Protein AF-A0A9D6DN42-F1 (afdb_monomer_lite)

Secondary structure (DSSP, 8-state):
-HHHHHHHHGGGSS----EEEEEEE-SSTTEEEEEEE-TTT--EEEEEEETT-SPTTSSSPPBP-HHHHHHHHHHHHHHHHHHHHHH-HHHHHHHH-TT--HHHHHHHHTTSS---HHHHHHHHHHHHHHHHHTTT--HHHHHHHHHS-BGGGTTB-HHHHS-TT--TTSHHHHHHHHHHHHHHSS---

pLDDT: mean 80.77, std 12.94, range [32.78, 95.94]

Sequence (189 aa):
MLKLLELLEECSRGSHDLSRLLEIHCLAPGVSTVARWCERCGSAVVDVDYDGRTNPGQVMKMRSSEFLKRAIAAIHRQLLGELLTTLRADRANRLFGKGYGEAKLILAAQGGAPISEALAAKVRFLATVVRHLEGGYDNEGVNAWFERPRVQLGGRSPVQVLTESWDPAGKDAQSVLELARSLSSSPAT

Structure (mmCIF, N/CA/C/O backbone):
data_AF-A0A9D6DN42-F1
#
_entry.id   AF-A0A9D6DN42-F1
#
loop_
_atom_site.group_PDB
_atom_site.id
_atom_site.type_symbol
_atom_site.label_atom_id
_atom_site.label_alt_id
_atom_site.label_comp_id
_atom_site.label_asym_id
_atom_site.label_entity_id
_atom_site.label_seq_id
_atom_site.pdbx_PDB_ins_code
_atom_site.Cartn_x
_atom_site.Cartn_y
_atom_site.Cartn_z
_atom_site.occupancy
_atom_site.B_iso_or_equiv
_atom_site.auth_seq_id
_atom_site.auth_comp_id
_atom_site.auth_asym_id
_atom_site.auth_atom_id
_atom_site.pdbx_PDB_model_num
ATOM 1 N N . MET A 1 1 ? -7.397 0.006 -9.660 1.00 58.62 1 MET A N 1
ATOM 2 C CA . MET A 1 1 ? -6.140 0.698 -9.299 1.00 58.62 1 MET A CA 1
ATOM 3 C C . MET A 1 1 ? -5.139 -0.215 -8.587 1.00 58.62 1 MET A C 1
ATOM 5 O O . MET A 1 1 ? -4.031 -0.346 -9.081 1.00 58.62 1 MET A O 1
ATOM 9 N N . LEU A 1 2 ? -5.503 -0.922 -7.508 1.00 67.25 2 LEU A N 1
ATOM 10 C CA . LEU A 1 2 ? -4.548 -1.811 -6.818 1.00 67.25 2 LEU A CA 1
ATOM 11 C C . LEU A 1 2 ? -4.011 -2.987 -7.650 1.00 67.25 2 LEU A C 1
ATOM 13 O O . LEU A 1 2 ? -2.815 -3.236 -7.618 1.00 67.25 2 LEU A O 1
ATOM 17 N N . LYS A 1 3 ? -4.844 -3.625 -8.482 1.00 64.94 3 LYS A N 1
ATOM 18 C CA . LYS A 1 3 ? -4.379 -4.669 -9.416 1.00 64.94 3 LYS A CA 1
ATOM 19 C C . LYS A 1 3 ? -3.326 -4.155 -10.412 1.00 64.94 3 LYS A C 1
ATOM 21 O O . LYS A 1 3 ? -2.441 -4.894 -10.814 1.00 64.94 3 LYS A O 1
ATOM 26 N N . LEU A 1 4 ? -3.414 -2.877 -10.796 1.00 60.28 4 LEU A N 1
ATOM 27 C CA . LEU A 1 4 ? -2.418 -2.230 -11.653 1.00 60.28 4 LEU A CA 1
ATOM 28 C C . LEU A 1 4 ? -1.109 -1.996 -10.882 1.00 60.28 4 LEU A C 1
ATOM 30 O O . LEU A 1 4 ? -0.044 -2.223 -11.431 1.00 60.28 4 LEU A O 1
ATOM 34 N N . LEU A 1 5 ? -1.180 -1.603 -9.609 1.00 65.12 5 LEU A N 1
ATOM 35 C CA . LEU A 1 5 ? -0.010 -1.457 -8.735 1.00 65.12 5 LEU A CA 1
ATOM 36 C C . LEU A 1 5 ? 0.725 -2.773 -8.481 1.00 65.12 5 LEU A C 1
ATOM 38 O O . LEU A 1 5 ? 1.941 -2.801 -8.601 1.00 65.12 5 LEU A O 1
ATOM 42 N N . GLU A 1 6 ? 0.003 -3.852 -8.174 1.00 66.50 6 GLU A N 1
ATOM 43 C CA . GLU A 1 6 ? 0.593 -5.185 -7.977 1.00 66.50 6 GLU A CA 1
ATOM 44 C C . GLU A 1 6 ? 1.353 -5.638 -9.230 1.00 66.50 6 GLU A C 1
ATOM 46 O O . GLU A 1 6 ? 2.535 -5.975 -9.149 1.00 66.50 6 GLU A O 1
ATOM 51 N N . LEU A 1 7 ? 0.716 -5.517 -10.404 1.00 61.41 7 LEU A N 1
ATOM 52 C CA . LEU A 1 7 ? 1.353 -5.792 -11.694 1.00 61.41 7 LEU A CA 1
ATOM 53 C C . LEU A 1 7 ? 2.599 -4.928 -11.916 1.00 61.41 7 LEU A C 1
ATOM 55 O O . LEU A 1 7 ? 3.591 -5.423 -12.434 1.00 61.41 7 LEU A O 1
ATOM 59 N N . LEU A 1 8 ? 2.578 -3.659 -11.503 1.00 62.38 8 LEU A N 1
ATOM 60 C CA . LEU A 1 8 ? 3.701 -2.729 -11.638 1.00 62.38 8 LEU A CA 1
ATOM 61 C C . LEU A 1 8 ? 4.801 -2.897 -10.564 1.00 62.38 8 LEU A C 1
ATOM 63 O O . LEU A 1 8 ? 5.902 -2.384 -10.756 1.00 62.38 8 LEU A O 1
ATOM 67 N N . GLU A 1 9 ? 4.566 -3.613 -9.460 1.00 62.25 9 GLU A N 1
ATOM 68 C CA . GLU A 1 9 ? 5.538 -3.805 -8.366 1.00 62.25 9 GLU A CA 1
ATOM 69 C C . GLU A 1 9 ? 6.322 -5.112 -8.438 1.00 62.25 9 GLU A C 1
ATOM 71 O O . GLU A 1 9 ? 7.523 -5.111 -8.151 1.00 62.25 9 GLU A O 1
ATOM 76 N N . GLU A 1 10 ? 5.703 -6.210 -8.882 1.00 58.44 10 GLU A N 1
ATOM 77 C CA . GLU A 1 10 ? 6.404 -7.461 -9.251 1.00 58.44 10 GLU A CA 1
ATOM 78 C C . GLU A 1 10 ? 7.559 -7.187 -10.233 1.00 58.44 10 GLU A C 1
ATOM 80 O O . GLU A 1 10 ? 8.621 -7.815 -10.248 1.00 58.44 10 GLU A O 1
ATOM 85 N N . CYS A 1 11 ? 7.353 -6.136 -11.006 1.00 54.88 11 CYS A N 1
ATOM 86 C CA . CYS A 1 11 ? 8.224 -5.526 -11.979 1.00 54.88 11 CYS A CA 1
ATOM 87 C C . CYS A 1 11 ? 9.510 -4.882 -11.405 1.00 54.88 11 CYS A C 1
ATOM 89 O O . CYS A 1 11 ? 10.478 -4.687 -12.134 1.00 54.88 11 CYS A O 1
ATOM 91 N N . SER A 1 12 ? 9.583 -4.599 -10.103 1.00 52.91 12 SER A N 1
ATOM 92 C CA . SER A 1 12 ? 10.765 -3.993 -9.458 1.00 52.91 12 SER A CA 1
ATOM 93 C C . SER A 1 12 ? 11.802 -5.008 -8.950 1.00 52.91 12 SER A C 1
ATOM 95 O O . SER A 1 12 ? 12.932 -4.628 -8.645 1.00 52.91 12 SER A O 1
ATOM 97 N N . ARG A 1 13 ? 11.442 -6.300 -8.868 1.00 54.97 13 ARG A N 1
ATOM 98 C CA . ARG A 1 13 ? 12.235 -7.350 -8.192 1.00 54.97 13 ARG A CA 1
ATOM 99 C C . ARG A 1 13 ? 13.195 -8.138 -9.099 1.00 54.97 13 ARG A C 1
ATOM 101 O O . ARG A 1 13 ? 13.899 -9.012 -8.609 1.00 54.97 13 ARG A O 1
ATOM 108 N N . GLY A 1 14 ? 13.269 -7.815 -10.392 1.00 52.03 14 GLY A N 1
ATOM 109 C CA . GLY A 1 14 ? 14.410 -8.183 -11.246 1.00 52.03 14 GLY A CA 1
ATOM 110 C C . GLY A 1 14 ? 14.519 -9.638 -11.733 1.00 52.03 14 GLY A C 1
ATOM 111 O O . GLY A 1 14 ? 15.612 -10.053 -12.105 1.00 52.03 14 GLY A O 1
ATOM 112 N N . SER A 1 15 ? 13.439 -10.421 -11.773 1.00 55.12 15 SER A N 1
ATOM 113 C CA . SER A 1 15 ? 13.418 -11.701 -12.508 1.00 55.12 15 SER A CA 1
ATOM 114 C C . SER A 1 15 ? 12.122 -11.837 -13.285 1.00 55.12 15 SER A C 1
ATOM 116 O O . SER A 1 15 ? 11.080 -12.148 -12.713 1.00 55.12 15 SER A O 1
ATOM 118 N N . HIS A 1 16 ? 12.190 -11.571 -14.588 1.00 66.50 16 HIS A N 1
ATOM 119 C CA . HIS A 1 16 ? 11.059 -11.696 -15.502 1.00 66.50 16 HIS A CA 1
ATOM 120 C C . HIS A 1 16 ? 11.460 -12.509 -16.719 1.00 66.50 16 HIS A C 1
ATOM 122 O O . HIS A 1 16 ? 12.609 -12.443 -17.153 1.00 66.50 16 HIS A O 1
ATOM 128 N N . ASP A 1 17 ? 10.477 -13.181 -17.311 1.00 68.88 17 ASP A N 1
ATOM 129 C CA . ASP A 1 17 ? 10.573 -13.580 -18.709 1.00 68.88 17 ASP A CA 1
ATOM 130 C C . ASP A 1 17 ? 10.666 -12.319 -19.570 1.00 68.88 17 ASP A C 1
ATOM 132 O O . ASP A 1 17 ? 9.854 -11.393 -19.450 1.00 68.88 17 ASP A O 1
ATOM 136 N N . LEU A 1 18 ? 11.704 -12.264 -20.402 1.00 75.44 18 LEU A N 1
ATOM 137 C CA . LEU A 1 18 ? 11.971 -11.135 -21.281 1.00 75.44 18 LEU A CA 1
ATOM 138 C C . LEU A 1 18 ? 11.742 -11.543 -22.729 1.00 75.44 18 LEU A C 1
ATOM 140 O O . LEU A 1 18 ? 12.361 -12.484 -23.229 1.00 75.44 18 LEU A O 1
ATOM 144 N N . SER A 1 19 ? 10.928 -10.760 -23.422 1.00 82.38 19 SER A N 1
ATOM 145 C CA . SER A 1 19 ? 10.751 -10.864 -24.861 1.00 82.38 19 SER A CA 1
ATOM 146 C C . SER A 1 19 ? 11.983 -10.282 -25.555 1.00 82.38 19 SER A C 1
ATOM 148 O O . SER A 1 19 ? 12.418 -9.160 -25.267 1.00 82.38 19 SER A O 1
ATOM 150 N N . ARG A 1 20 ? 12.581 -11.050 -26.470 1.00 83.56 20 ARG A N 1
ATOM 151 C CA . ARG A 1 20 ? 13.675 -10.570 -27.323 1.00 83.56 20 ARG A CA 1
ATOM 152 C C . ARG A 1 20 ? 13.103 -9.591 -28.346 1.00 83.56 20 ARG A C 1
ATOM 154 O O . ARG A 1 20 ? 12.205 -9.954 -29.095 1.00 83.56 20 ARG A O 1
ATOM 161 N N . LEU A 1 21 ? 13.633 -8.370 -28.379 1.00 82.94 21 LEU A N 1
ATOM 162 C CA . LEU A 1 21 ? 13.210 -7.341 -29.336 1.00 82.94 21 LEU A CA 1
ATOM 163 C C . LEU A 1 21 ? 14.124 -7.260 -30.543 1.00 82.94 21 LEU A C 1
ATOM 165 O O . LEU A 1 21 ? 13.664 -7.071 -31.663 1.00 82.94 21 LEU A O 1
ATOM 169 N N . LEU A 1 22 ? 15.426 -7.359 -30.292 1.00 84.12 22 LEU A N 1
ATOM 170 C CA . LEU A 1 22 ? 16.445 -7.197 -31.309 1.00 84.12 22 LEU A CA 1
ATOM 171 C C . LEU A 1 22 ? 17.645 -8.061 -30.958 1.00 84.12 22 LEU A C 1
ATOM 173 O O . LEU A 1 22 ? 18.038 -8.146 -29.794 1.00 84.12 22 LEU A O 1
ATOM 177 N N . GLU A 1 23 ? 18.237 -8.657 -31.981 1.00 87.69 23 GLU A N 1
ATOM 178 C CA . GLU A 1 23 ? 19.502 -9.366 -31.902 1.00 87.69 23 GLU A CA 1
ATOM 179 C C . GLU A 1 23 ? 20.390 -8.903 -33.050 1.00 87.69 23 GLU A C 1
ATOM 181 O O . GLU A 1 23 ? 19.976 -8.896 -34.208 1.00 87.69 23 GLU A O 1
ATOM 186 N N . ILE A 1 24 ? 21.602 -8.476 -32.709 1.00 84.62 24 ILE A N 1
ATOM 187 C CA . ILE A 1 24 ? 22.617 -8.057 -33.668 1.00 84.62 24 ILE A CA 1
ATOM 188 C C . ILE A 1 24 ? 23.816 -8.972 -33.474 1.00 84.62 24 ILE A C 1
ATOM 190 O O . ILE A 1 24 ? 24.456 -8.940 -32.424 1.00 84.62 24 ILE A O 1
ATOM 194 N N . HIS A 1 25 ? 24.127 -9.781 -34.483 1.00 84.00 25 HIS A N 1
ATOM 195 C CA . HIS A 1 25 ? 25.316 -10.624 -34.460 1.00 84.00 25 HIS A CA 1
ATOM 196 C C . HIS A 1 25 ? 26.573 -9.769 -34.618 1.00 84.00 25 HIS A C 1
ATOM 198 O O . HIS A 1 25 ? 26.671 -8.927 -35.514 1.00 84.00 25 HIS A O 1
ATOM 204 N N . CYS A 1 26 ? 27.532 -9.981 -33.724 1.00 76.81 26 CYS A N 1
ATOM 205 C CA . CYS A 1 26 ? 28.835 -9.345 -33.787 1.00 76.81 26 CYS A CA 1
ATOM 206 C C . CYS A 1 26 ? 29.734 -10.086 -34.792 1.00 76.81 26 CYS A C 1
ATOM 208 O O . CYS A 1 26 ? 29.448 -11.204 -35.211 1.00 76.81 26 CYS A O 1
ATOM 210 N N . LEU A 1 27 ? 30.871 -9.481 -35.145 1.00 75.62 27 LEU A N 1
ATOM 211 C CA . LEU A 1 27 ? 31.870 -10.098 -36.033 1.00 75.62 27 LEU A CA 1
ATOM 212 C C . LEU A 1 27 ? 32.509 -11.371 -35.440 1.00 75.62 27 LEU A C 1
ATOM 214 O O . LEU A 1 27 ? 33.112 -12.153 -36.171 1.00 75.62 27 LEU A O 1
ATOM 218 N N . ALA A 1 28 ? 32.394 -11.575 -34.124 1.00 78.69 28 ALA A N 1
ATOM 219 C CA . ALA A 1 28 ? 32.856 -12.778 -33.446 1.00 78.69 28 ALA A CA 1
ATOM 220 C C . ALA A 1 28 ? 31.779 -13.882 -33.509 1.00 78.69 28 ALA A C 1
ATOM 222 O O . ALA A 1 28 ? 30.632 -13.619 -33.134 1.00 78.69 28 ALA A O 1
ATOM 223 N N . PRO A 1 29 ? 32.127 -15.115 -33.932 1.00 78.88 29 PRO A N 1
ATOM 224 C CA . PRO A 1 29 ? 31.193 -16.236 -33.948 1.00 78.88 29 PRO A CA 1
ATOM 225 C C . PRO A 1 29 ? 30.569 -16.474 -32.573 1.00 78.88 29 PRO A C 1
ATOM 227 O O . PRO A 1 29 ? 31.274 -16.487 -31.565 1.00 78.88 29 PRO A O 1
ATOM 230 N N . GLY A 1 30 ? 29.250 -16.659 -32.548 1.00 79.81 30 GLY A N 1
ATOM 231 C CA . GLY A 1 30 ? 28.508 -16.970 -31.326 1.00 79.81 30 GLY A CA 1
ATOM 232 C C . GLY A 1 30 ? 28.261 -15.792 -30.384 1.00 79.81 30 GLY A C 1
ATOM 233 O O . GLY A 1 30 ? 27.695 -15.985 -29.313 1.00 79.81 30 GLY A O 1
ATOM 234 N N . VAL A 1 31 ? 28.650 -14.570 -30.765 1.00 81.81 31 VAL A N 1
ATOM 235 C CA . VAL A 1 31 ? 28.442 -13.364 -29.952 1.00 81.81 31 VAL A CA 1
ATOM 236 C C . VAL A 1 31 ? 27.361 -12.491 -30.577 1.00 81.81 31 VAL A C 1
ATOM 238 O O . VAL A 1 31 ? 27.475 -12.087 -31.737 1.00 81.81 31 VAL A O 1
ATOM 241 N N . SER A 1 32 ? 26.329 -12.145 -29.812 1.00 83.31 32 SER A N 1
ATOM 242 C CA . SER A 1 32 ? 25.304 -11.195 -30.245 1.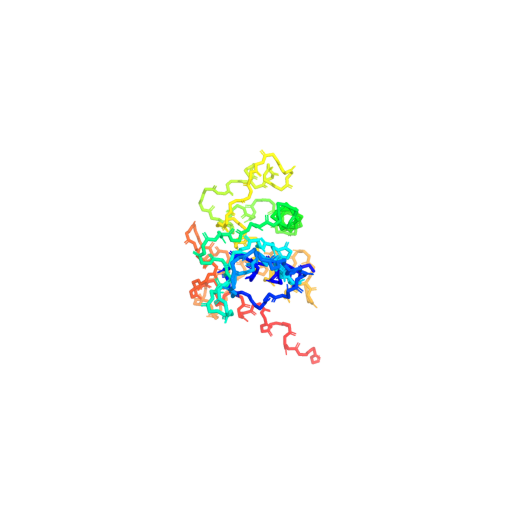00 83.31 32 SER A CA 1
ATOM 243 C C . SER A 1 32 ? 25.022 -10.133 -29.188 1.00 83.31 32 SER A C 1
ATOM 245 O O . SER A 1 32 ? 25.115 -10.367 -27.989 1.00 83.31 32 SER A O 1
ATOM 247 N N . THR A 1 33 ? 24.700 -8.919 -29.628 1.00 83.75 33 THR A N 1
ATOM 248 C CA . THR A 1 33 ? 24.097 -7.901 -28.763 1.00 83.75 33 THR A CA 1
ATOM 249 C C . THR A 1 33 ? 22.590 -8.078 -28.827 1.00 83.75 33 THR A C 1
ATOM 251 O O . THR A 1 33 ? 22.000 -7.999 -29.905 1.00 83.75 33 THR A O 1
ATOM 254 N N . VAL A 1 34 ? 21.962 -8.308 -27.678 1.00 83.38 34 VAL A N 1
ATOM 255 C CA . VAL A 1 34 ? 20.538 -8.621 -27.582 1.00 83.38 34 VAL A CA 1
ATOM 256 C C . VAL A 1 34 ? 19.834 -7.566 -26.742 1.00 83.38 34 VAL A C 1
ATOM 258 O O . VAL A 1 34 ? 20.150 -7.371 -25.567 1.00 83.38 34 VAL A O 1
ATOM 261 N N . ALA A 1 35 ? 18.837 -6.911 -27.334 1.00 80.50 35 ALA A N 1
ATOM 262 C CA . ALA A 1 35 ? 17.891 -6.080 -26.604 1.00 80.50 35 ALA A CA 1
ATOM 263 C C . ALA A 1 35 ? 16.683 -6.928 -26.199 1.00 80.50 35 ALA A C 1
ATOM 265 O O . ALA A 1 35 ? 16.036 -7.561 -27.039 1.00 80.50 35 ALA A O 1
ATOM 266 N N . ARG A 1 36 ? 16.365 -6.935 -24.906 1.00 82.56 36 ARG A N 1
ATOM 267 C CA . ARG A 1 36 ? 15.214 -7.649 -24.350 1.00 82.56 36 ARG A CA 1
ATOM 268 C C . ARG A 1 36 ? 14.352 -6.695 -23.534 1.00 82.56 36 ARG A C 1
ATOM 270 O O . ARG A 1 36 ? 14.874 -5.805 -22.861 1.00 82.56 36 ARG A O 1
ATOM 277 N N . TRP A 1 37 ? 13.042 -6.888 -23.593 1.00 79.69 37 TRP A N 1
ATOM 278 C CA . TRP A 1 37 ? 12.042 -6.085 -22.898 1.00 79.69 37 TRP A CA 1
ATOM 279 C C . TRP A 1 37 ? 11.119 -6.994 -22.100 1.00 79.69 37 TRP A C 1
ATOM 281 O O . TRP A 1 37 ? 10.724 -8.063 -22.552 1.00 79.69 37 TRP A O 1
ATOM 291 N N . CYS A 1 38 ? 10.770 -6.562 -20.897 1.00 76.31 38 CYS A N 1
ATOM 292 C CA . CYS A 1 38 ? 9.690 -7.177 -20.152 1.00 76.31 38 CYS A CA 1
ATOM 293 C C . CYS A 1 38 ? 8.364 -6.475 -20.457 1.00 76.31 38 CYS A C 1
ATOM 295 O O . CYS A 1 38 ? 8.133 -5.350 -20.004 1.00 76.31 38 CYS A O 1
ATOM 297 N N . GLU A 1 39 ? 7.455 -7.174 -21.129 1.00 68.81 39 GLU A N 1
ATOM 298 C CA . GLU A 1 39 ? 6.104 -6.683 -21.436 1.00 68.81 39 GLU A CA 1
ATOM 299 C C . GLU A 1 39 ? 5.298 -6.300 -20.185 1.00 68.81 39 GLU A C 1
ATOM 301 O O . GLU A 1 39 ? 4.404 -5.461 -20.255 1.00 68.81 39 GLU A O 1
ATOM 306 N N . ARG A 1 40 ? 5.648 -6.860 -19.019 1.00 62.84 40 ARG A N 1
ATOM 307 C CA . ARG A 1 40 ? 5.032 -6.504 -17.733 1.00 62.84 40 ARG A CA 1
ATOM 308 C C . ARG A 1 40 ? 5.629 -5.231 -17.138 1.00 62.84 40 ARG A C 1
ATOM 310 O O . ARG A 1 40 ? 4.895 -4.336 -16.732 1.00 62.84 40 ARG A O 1
ATOM 317 N N . CYS A 1 41 ? 6.963 -5.151 -17.080 1.00 63.16 41 CYS A N 1
ATOM 318 C CA . CYS A 1 41 ? 7.669 -4.137 -16.293 1.00 63.16 41 CYS A CA 1
ATOM 319 C C . CYS A 1 41 ? 8.260 -2.993 -17.086 1.00 63.16 41 CYS A C 1
ATOM 321 O O . CYS A 1 41 ? 8.965 -2.185 -16.487 1.00 63.16 41 CYS A O 1
ATOM 323 N N . GLY A 1 42 ? 8.101 -2.958 -18.411 1.00 65.94 42 GLY A N 1
ATOM 324 C CA . GLY A 1 42 ? 8.678 -1.912 -19.260 1.00 65.94 42 GLY A CA 1
ATOM 325 C C . GLY A 1 42 ? 10.204 -1.810 -19.222 1.00 65.94 42 GLY A C 1
ATOM 326 O O . GLY A 1 42 ? 10.764 -0.962 -19.911 1.00 65.94 42 GLY A O 1
ATOM 327 N N . SER A 1 43 ? 10.886 -2.613 -18.401 1.00 72.56 43 SER A N 1
ATOM 328 C CA . SER A 1 43 ? 12.330 -2.555 -18.261 1.00 72.56 43 SER A CA 1
ATOM 329 C C . SER A 1 43 ? 12.947 -3.205 -19.475 1.00 72.56 43 SER A C 1
ATOM 331 O O . SER A 1 43 ? 12.486 -4.247 -19.953 1.00 72.56 43 SER A O 1
ATOM 333 N N . ALA A 1 44 ? 14.005 -2.570 -19.947 1.00 74.19 44 ALA A N 1
ATOM 334 C CA . ALA A 1 44 ? 14.791 -3.067 -21.046 1.00 74.19 44 ALA A CA 1
ATOM 335 C C . ALA A 1 44 ? 16.196 -3.382 -20.547 1.00 74.19 44 ALA A C 1
ATOM 337 O O . ALA A 1 44 ? 16.749 -2.715 -19.663 1.00 74.19 44 ALA A O 1
ATOM 338 N N . VAL A 1 45 ? 16.779 -4.409 -21.142 1.00 76.75 45 VAL A N 1
ATOM 339 C CA . VAL A 1 45 ? 18.198 -4.698 -21.027 1.00 76.75 45 VAL A CA 1
ATOM 340 C C . VAL A 1 45 ? 18.765 -4.821 -22.425 1.00 76.75 45 VAL A C 1
ATOM 342 O O . VAL A 1 45 ? 18.163 -5.445 -23.295 1.00 76.75 45 VAL A O 1
ATOM 345 N N . VAL A 1 46 ? 19.913 -4.194 -22.633 1.00 75.94 46 VAL A N 1
ATOM 346 C CA . VAL A 1 46 ? 20.769 -4.453 -23.784 1.00 75.94 46 VAL A CA 1
ATOM 347 C C . VAL A 1 46 ? 21.967 -5.179 -23.209 1.00 75.94 46 VAL A C 1
ATOM 349 O O . VAL A 1 46 ? 22.643 -4.620 -22.351 1.00 75.94 46 VAL A O 1
ATOM 352 N N . ASP A 1 47 ? 22.158 -6.431 -23.602 1.00 76.00 47 ASP A N 1
ATOM 353 C CA . ASP A 1 47 ? 23.229 -7.279 -23.083 1.00 76.00 47 ASP A CA 1
ATOM 354 C C . ASP A 1 47 ? 23.985 -7.962 -24.224 1.00 76.00 47 ASP A C 1
ATOM 356 O O . ASP A 1 47 ? 23.514 -7.976 -25.363 1.00 76.00 47 ASP A O 1
ATOM 360 N N . VAL A 1 48 ? 25.141 -8.542 -23.912 1.00 78.94 48 VAL A N 1
ATOM 361 C CA . VAL A 1 48 ? 25.868 -9.418 -24.837 1.00 78.94 48 VAL A CA 1
ATOM 362 C C . VAL A 1 48 ? 25.504 -10.866 -24.519 1.00 78.94 48 VAL A C 1
ATOM 364 O O . VAL A 1 48 ? 25.613 -11.2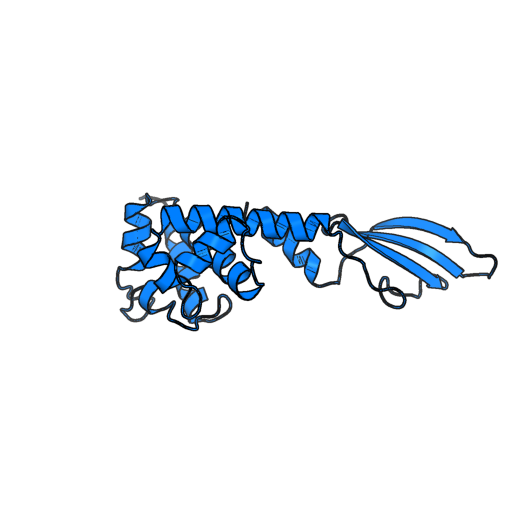92 -23.372 1.00 78.94 48 VAL A O 1
ATOM 367 N N . ASP A 1 49 ? 25.056 -11.610 -25.524 1.00 78.81 49 ASP A N 1
ATOM 368 C CA . ASP A 1 49 ? 24.765 -13.037 -25.447 1.00 78.81 49 ASP A CA 1
ATOM 369 C C . ASP A 1 49 ? 25.873 -13.833 -26.145 1.00 78.81 49 ASP A C 1
ATOM 371 O O . ASP A 1 49 ? 26.350 -13.455 -27.219 1.00 78.81 49 ASP A O 1
ATOM 375 N N . TYR A 1 50 ? 26.286 -14.922 -25.504 1.00 80.00 50 TYR A N 1
ATOM 376 C CA . TYR A 1 50 ? 27.249 -15.885 -26.026 1.00 80.00 50 TYR A CA 1
ATOM 377 C C . TYR A 1 50 ? 26.539 -17.224 -26.208 1.00 80.00 50 TYR A C 1
ATOM 379 O O . TYR A 1 50 ? 26.301 -17.933 -25.229 1.00 80.00 50 TYR A O 1
ATOM 387 N N . ASP A 1 51 ? 26.179 -17.563 -27.446 1.00 76.19 51 ASP A N 1
ATOM 388 C CA . ASP A 1 51 ? 25.520 -18.824 -27.818 1.00 76.19 51 ASP A CA 1
ATOM 389 C C . ASP A 1 51 ? 24.287 -19.184 -26.957 1.00 76.19 51 ASP A C 1
ATOM 391 O O . ASP A 1 51 ? 24.023 -20.356 -26.677 1.00 76.19 51 ASP A O 1
ATOM 395 N N . GLY A 1 52 ? 23.538 -18.177 -26.488 1.00 68.50 52 GLY A N 1
ATOM 396 C CA . GLY A 1 52 ? 22.351 -18.359 -25.646 1.00 68.50 52 GLY A CA 1
ATOM 397 C C . GLY A 1 52 ? 22.652 -18.754 -24.196 1.00 68.50 52 GLY A C 1
ATOM 398 O O . GLY A 1 52 ? 21.762 -19.239 -23.497 1.00 68.50 52 GLY A O 1
ATOM 399 N N . ARG A 1 53 ? 23.901 -18.601 -23.740 1.00 66.56 53 ARG A N 1
ATOM 400 C CA . ARG A 1 53 ? 24.363 -19.029 -22.406 1.00 66.56 53 ARG A CA 1
ATOM 401 C C . ARG A 1 53 ? 24.412 -17.897 -21.386 1.00 66.56 53 ARG A C 1
ATOM 403 O O . ARG A 1 53 ? 24.661 -18.164 -20.210 1.00 66.56 53 ARG A O 1
ATOM 410 N N . THR A 1 54 ? 24.217 -16.647 -21.802 1.00 65.00 54 THR A N 1
ATOM 411 C CA . THR A 1 54 ? 24.268 -15.498 -20.890 1.00 65.00 54 THR A CA 1
ATOM 412 C C . THR A 1 54 ? 22.864 -15.156 -20.407 1.00 65.00 54 THR A C 1
ATOM 414 O O . THR A 1 54 ? 21.994 -14.781 -21.195 1.00 65.00 54 THR A O 1
ATOM 417 N N . ASN A 1 55 ? 22.637 -15.259 -19.093 1.00 69.06 55 ASN A N 1
ATOM 418 C CA . ASN A 1 55 ? 21.356 -14.865 -18.515 1.00 69.06 55 ASN A CA 1
ATOM 419 C C . ASN A 1 55 ? 21.156 -13.350 -18.700 1.00 69.06 55 ASN A C 1
ATOM 421 O O . ASN A 1 55 ? 22.067 -12.577 -18.391 1.00 69.06 55 ASN A O 1
ATOM 425 N N . PRO A 1 56 ? 19.979 -12.892 -19.162 1.00 63.41 56 PRO A N 1
ATOM 426 C CA . PRO A 1 56 ? 19.725 -11.467 -19.323 1.00 63.41 56 PRO A CA 1
ATOM 427 C C . PRO A 1 56 ? 19.941 -10.699 -18.017 1.00 63.41 56 PRO A C 1
ATOM 429 O O . PRO A 1 56 ? 19.397 -11.076 -16.980 1.00 63.41 56 PRO A O 1
ATOM 432 N N . GLY A 1 57 ? 20.700 -9.601 -18.053 1.00 60.34 57 GLY A N 1
ATOM 433 C CA . GLY A 1 57 ? 20.930 -8.798 -16.849 1.00 60.34 57 GLY A CA 1
ATOM 434 C C . GLY A 1 57 ? 22.189 -9.179 -16.063 1.00 60.34 57 GLY A C 1
ATOM 435 O O . GLY A 1 57 ? 22.489 -8.543 -15.043 1.00 60.34 57 GLY A O 1
ATOM 436 N N . GLN A 1 58 ? 22.907 -10.221 -16.500 1.00 66.31 58 GLN A N 1
ATOM 437 C CA . GLN A 1 58 ? 24.089 -10.750 -15.823 1.00 66.31 58 GLN A CA 1
ATOM 438 C C . GLN A 1 58 ? 25.324 -9.874 -16.056 1.00 66.31 58 GLN A C 1
ATOM 440 O O . GLN A 1 58 ? 26.050 -9.610 -15.096 1.00 66.31 58 GLN A O 1
ATOM 445 N N . VAL A 1 59 ? 25.540 -9.394 -17.287 1.00 63.53 59 VAL A N 1
ATOM 446 C CA . VAL A 1 59 ? 26.683 -8.532 -17.636 1.00 63.53 59 VAL A CA 1
ATOM 447 C C . VAL A 1 59 ? 26.262 -7.061 -17.620 1.00 63.53 59 VAL A C 1
ATOM 449 O O . VAL A 1 59 ? 26.867 -6.260 -16.905 1.00 63.53 59 VAL A O 1
ATOM 452 N N . MET A 1 60 ? 25.175 -6.701 -18.307 1.00 60.09 60 MET A N 1
ATOM 453 C CA . MET A 1 60 ? 24.564 -5.371 -18.197 1.00 60.09 60 MET A CA 1
ATOM 454 C C . MET A 1 60 ? 23.296 -5.401 -17.348 1.00 60.09 60 MET A C 1
ATOM 456 O O . MET A 1 60 ? 22.330 -6.069 -17.689 1.00 60.09 60 MET A O 1
ATOM 460 N N . LYS A 1 61 ? 23.256 -4.634 -16.250 1.00 61.41 61 LYS A N 1
ATOM 461 C CA . LYS A 1 61 ? 22.065 -4.565 -15.386 1.00 61.41 61 LYS A CA 1
ATOM 462 C C . LYS A 1 61 ? 20.857 -4.013 -16.146 1.00 61.41 61 LYS A C 1
ATOM 464 O O . LYS A 1 61 ? 20.966 -3.013 -16.858 1.00 61.41 61 LYS A O 1
ATOM 469 N N . MET A 1 62 ? 19.694 -4.634 -15.927 1.00 65.06 62 MET A N 1
ATOM 470 C CA . MET A 1 62 ? 18.409 -4.135 -16.422 1.00 65.06 62 MET A CA 1
ATOM 471 C C . MET A 1 62 ? 18.218 -2.674 -16.008 1.00 65.06 62 MET A C 1
ATOM 473 O O . MET A 1 62 ? 18.410 -2.318 -14.842 1.00 65.06 62 MET A O 1
ATOM 477 N N . ARG A 1 63 ? 17.814 -1.824 -16.956 1.00 62.66 63 ARG A N 1
ATOM 478 C CA . ARG A 1 63 ? 17.448 -0.438 -16.662 1.00 62.66 63 ARG A CA 1
ATOM 479 C C . ARG A 1 63 ? 15.932 -0.351 -16.569 1.00 62.66 63 ARG A C 1
ATOM 481 O O . ARG A 1 63 ? 15.218 -0.665 -17.520 1.00 62.66 63 ARG A O 1
ATOM 488 N N . SER A 1 64 ? 15.442 0.077 -15.408 1.00 61.69 64 SER A N 1
ATOM 489 C CA . SER A 1 64 ? 14.019 0.356 -15.215 1.00 61.69 64 SER A CA 1
ATOM 490 C C . SER A 1 64 ? 13.578 1.475 -16.153 1.00 61.69 64 SER A C 1
ATOM 492 O O . SER A 1 64 ? 14.290 2.481 -16.251 1.00 61.69 64 SER A O 1
ATOM 494 N N . SER A 1 65 ? 12.386 1.385 -16.743 1.00 66.25 65 SER A N 1
ATOM 495 C CA . SER A 1 65 ? 11.812 2.575 -17.366 1.00 66.25 65 SER A CA 1
ATOM 496 C C . SER A 1 65 ? 11.461 3.568 -16.248 1.00 66.25 65 SER A C 1
ATOM 498 O O . SER A 1 65 ? 10.629 3.313 -15.378 1.00 66.25 65 SER A O 1
ATOM 500 N N . GLU A 1 66 ? 12.151 4.707 -16.210 1.00 70.31 66 GLU A N 1
ATOM 501 C CA . GLU A 1 66 ? 11.843 5.800 -15.273 1.00 70.31 66 GLU A CA 1
ATOM 502 C C . GLU A 1 66 ? 10.369 6.227 -15.368 1.00 70.31 66 GLU A C 1
ATOM 504 O O . GLU A 1 66 ? 9.773 6.670 -14.388 1.00 70.31 66 GLU A O 1
ATOM 509 N N . PHE A 1 67 ? 9.753 6.011 -16.531 1.00 67.69 67 PHE A N 1
ATOM 510 C CA . PHE A 1 67 ? 8.318 6.138 -16.737 1.00 67.69 67 PHE A CA 1
ATOM 511 C C . PHE A 1 67 ? 7.498 5.303 -15.742 1.00 67.69 67 PHE A C 1
ATOM 513 O O . PHE A 1 67 ? 6.610 5.849 -15.092 1.00 67.69 67 PHE A O 1
ATOM 520 N N . LEU A 1 68 ? 7.805 4.015 -15.558 1.00 68.38 68 LEU A N 1
ATOM 521 C CA . LEU A 1 68 ? 7.018 3.159 -14.665 1.00 68.38 68 LEU A CA 1
ATOM 522 C C . LEU A 1 68 ? 7.248 3.481 -13.196 1.00 68.38 68 LEU A C 1
ATOM 524 O O . LEU A 1 68 ? 6.286 3.525 -12.436 1.00 68.38 68 LEU A O 1
ATOM 528 N N . LYS A 1 69 ? 8.480 3.815 -12.800 1.00 73.75 69 LYS A N 1
ATOM 529 C CA . LYS A 1 69 ? 8.752 4.338 -11.450 1.00 73.75 69 LYS A CA 1
ATOM 530 C C . LYS A 1 69 ? 7.914 5.582 -11.152 1.00 73.75 69 LYS A C 1
ATOM 532 O O . LYS A 1 69 ? 7.308 5.689 -10.086 1.00 73.75 69 LYS A O 1
ATOM 537 N N . ARG A 1 70 ? 7.845 6.514 -12.110 1.00 79.12 70 ARG A N 1
ATOM 538 C CA . ARG A 1 70 ? 7.024 7.728 -12.001 1.00 79.12 70 ARG A CA 1
ATOM 539 C C . ARG A 1 70 ? 5.532 7.408 -11.956 1.00 79.12 70 ARG A C 1
ATOM 541 O O . ARG A 1 70 ? 4.834 7.999 -11.136 1.00 79.12 70 ARG A O 1
ATOM 548 N N . ALA A 1 71 ? 5.063 6.471 -12.779 1.00 77.75 71 ALA A N 1
ATOM 549 C CA . ALA A 1 71 ? 3.670 6.034 -12.796 1.00 77.75 71 ALA A CA 1
ATOM 550 C C . ALA A 1 71 ? 3.263 5.393 -11.460 1.00 77.75 71 ALA A C 1
ATOM 552 O O . ALA A 1 71 ? 2.280 5.814 -10.862 1.00 77.75 71 ALA A O 1
ATOM 553 N N . ILE A 1 72 ? 4.058 4.461 -10.929 1.00 81.81 72 ILE A N 1
ATOM 554 C CA . ILE A 1 72 ? 3.834 3.836 -9.615 1.00 81.81 72 ILE A CA 1
ATOM 555 C C . ILE A 1 72 ? 3.778 4.898 -8.516 1.00 81.81 72 ILE A C 1
ATOM 557 O O . ILE A 1 72 ? 2.846 4.919 -7.714 1.00 81.81 72 ILE A O 1
ATOM 561 N N . ALA A 1 73 ? 4.743 5.823 -8.496 1.00 83.62 73 ALA A N 1
ATOM 562 C CA . ALA A 1 73 ? 4.749 6.915 -7.529 1.00 83.62 73 ALA A CA 1
ATOM 563 C C . ALA A 1 73 ? 3.506 7.813 -7.660 1.00 83.62 73 ALA A C 1
ATOM 565 O O . ALA A 1 73 ? 2.970 8.258 -6.650 1.00 83.62 73 ALA A O 1
ATOM 566 N N . ALA A 1 74 ? 3.028 8.080 -8.879 1.00 85.38 74 ALA A N 1
ATOM 567 C CA . ALA A 1 74 ? 1.799 8.838 -9.105 1.00 85.38 74 ALA A CA 1
ATOM 568 C C . ALA A 1 74 ? 0.560 8.098 -8.577 1.00 85.38 74 ALA A C 1
ATOM 570 O O . ALA A 1 74 ? -0.251 8.709 -7.885 1.00 85.38 74 ALA A O 1
ATOM 571 N N . ILE A 1 75 ? 0.454 6.786 -8.808 1.00 85.56 75 ILE A N 1
ATOM 572 C CA . ILE A 1 75 ? -0.663 5.984 -8.292 1.00 85.56 75 ILE A CA 1
ATOM 573 C C . ILE A 1 75 ? -0.639 5.951 -6.757 1.00 85.56 75 ILE A C 1
ATOM 575 O O . ILE A 1 75 ? -1.674 6.140 -6.121 1.00 85.56 75 ILE A O 1
ATOM 579 N N . HIS A 1 76 ? 0.533 5.775 -6.139 1.00 90.69 76 HIS A N 1
ATOM 580 C CA . HIS A 1 76 ? 0.657 5.837 -4.681 1.00 90.69 76 HIS A CA 1
ATOM 581 C C . HIS A 1 76 ? 0.228 7.191 -4.105 1.00 90.69 76 HIS A C 1
ATOM 583 O O . HIS A 1 76 ? -0.396 7.222 -3.048 1.00 90.69 76 HIS A O 1
ATOM 589 N N . ARG A 1 77 ? 0.524 8.304 -4.790 1.00 91.38 77 ARG A N 1
ATOM 590 C CA . ARG A 1 77 ? 0.060 9.640 -4.376 1.00 91.38 77 ARG A CA 1
ATOM 591 C C . ARG A 1 77 ? -1.451 9.761 -4.445 1.00 91.38 77 ARG A C 1
ATOM 593 O O . ARG A 1 77 ? -2.053 10.245 -3.493 1.00 91.38 77 ARG A O 1
ATOM 600 N N . GLN A 1 78 ? -2.043 9.298 -5.542 1.00 87.81 78 GLN A N 1
ATOM 601 C CA . GLN A 1 78 ? -3.489 9.315 -5.709 1.00 87.81 78 GLN A CA 1
ATOM 602 C C . GLN A 1 78 ? -4.177 8.504 -4.603 1.00 87.81 78 GLN A C 1
ATOM 604 O O . GLN A 1 78 ? -5.040 9.034 -3.910 1.00 87.81 78 GLN A O 1
ATOM 609 N N . LEU A 1 79 ? -3.726 7.267 -4.369 1.00 90.75 79 LEU A N 1
ATOM 610 C CA . LEU A 1 79 ? -4.236 6.423 -3.287 1.00 90.75 79 LEU A CA 1
ATOM 611 C C . LEU A 1 79 ? -4.075 7.063 -1.910 1.00 90.75 79 LEU A C 1
ATOM 613 O O . LEU A 1 79 ? -4.971 6.971 -1.078 1.00 90.75 79 LEU A O 1
ATOM 617 N N . LEU A 1 80 ? -2.931 7.698 -1.650 1.00 92.38 80 LEU A N 1
ATOM 618 C CA . LEU A 1 80 ? -2.715 8.397 -0.390 1.00 92.38 80 LEU A CA 1
ATOM 619 C C . LEU A 1 80 ? -3.710 9.555 -0.228 1.00 92.38 80 LEU A C 1
ATOM 621 O O . LEU A 1 80 ? -4.272 9.706 0.850 1.00 92.38 80 LEU A O 1
ATOM 625 N N . GLY A 1 81 ? -3.968 10.331 -1.283 1.00 90.88 81 GLY A N 1
ATOM 626 C CA . GLY A 1 81 ? -4.982 11.388 -1.274 1.00 90.88 81 GLY A CA 1
ATOM 627 C C . GLY A 1 81 ? -6.382 10.857 -0.959 1.00 90.88 81 GLY A C 1
ATOM 628 O O . GLY A 1 81 ? -7.031 11.360 -0.045 1.00 90.88 81 GLY A O 1
ATOM 629 N N . GLU A 1 82 ? -6.808 9.797 -1.649 1.00 90.50 82 GLU A N 1
ATOM 630 C CA . GLU A 1 82 ? -8.096 9.127 -1.416 1.00 90.50 82 GLU A CA 1
ATOM 631 C C . GLU A 1 82 ? -8.218 8.632 0.034 1.00 90.50 82 GLU A C 1
ATOM 633 O O . GLU A 1 82 ? -9.204 8.915 0.714 1.00 90.50 82 GLU A O 1
ATOM 638 N N . LEU A 1 83 ? -7.177 7.976 0.560 1.00 91.06 83 LEU A N 1
ATOM 639 C CA . LEU A 1 83 ? -7.144 7.514 1.948 1.00 91.06 83 LEU A CA 1
ATOM 640 C C . LEU A 1 83 ? -7.248 8.657 2.960 1.00 91.06 83 LEU A C 1
ATOM 642 O O . LEU A 1 83 ? -7.941 8.506 3.963 1.00 91.06 83 LEU A O 1
ATOM 646 N N . LEU A 1 84 ? -6.574 9.786 2.721 1.00 89.81 84 LEU A N 1
ATOM 647 C CA . LEU A 1 84 ? -6.656 10.958 3.599 1.00 89.81 84 LEU A CA 1
ATOM 648 C C . LEU A 1 84 ? -8.068 11.557 3.615 1.00 89.81 84 LEU A C 1
ATOM 650 O O . LEU A 1 84 ? -8.522 12.017 4.663 1.00 89.81 84 LEU A O 1
ATOM 654 N N . THR A 1 85 ? -8.781 11.512 2.486 1.00 88.25 85 THR A N 1
ATOM 655 C CA . THR A 1 85 ? -10.191 11.911 2.408 1.00 88.25 85 THR A CA 1
ATOM 656 C C . THR A 1 85 ? -11.097 10.923 3.142 1.00 88.25 85 THR A C 1
ATOM 658 O O . THR A 1 85 ? -11.903 11.341 3.975 1.00 88.25 85 THR A O 1
ATOM 661 N N . THR A 1 86 ? -10.956 9.620 2.887 1.00 89.06 86 THR A N 1
ATOM 662 C CA . THR A 1 86 ? -11.838 8.592 3.458 1.00 89.06 86 THR A CA 1
ATOM 663 C C . THR A 1 86 ? -11.625 8.414 4.957 1.00 89.06 86 THR A C 1
ATOM 665 O O . THR A 1 86 ? -12.593 8.407 5.711 1.00 89.06 86 THR A O 1
ATOM 668 N N . LEU A 1 87 ? -10.377 8.300 5.421 1.00 84.81 87 LEU A N 1
ATOM 669 C CA . LEU A 1 87 ? -10.057 8.012 6.826 1.00 84.81 87 LEU A CA 1
ATOM 670 C C . LEU A 1 87 ? -10.094 9.250 7.730 1.00 84.81 87 LEU A C 1
ATOM 672 O O . LEU A 1 87 ? -10.003 9.104 8.946 1.00 84.81 87 LEU A O 1
ATOM 676 N N . ARG A 1 88 ? -10.244 10.446 7.147 1.00 81.00 88 ARG A N 1
ATOM 677 C CA . ARG A 1 88 ? -9.983 11.747 7.780 1.00 81.00 88 ARG A CA 1
ATOM 678 C C . ARG A 1 88 ? -8.523 11.893 8.234 1.00 81.00 88 ARG A C 1
ATOM 680 O O . ARG A 1 88 ? -7.839 10.943 8.629 1.00 81.00 88 ARG A O 1
ATOM 687 N N . ALA A 1 89 ? -8.017 13.116 8.150 1.00 64.44 89 ALA A N 1
ATOM 688 C CA . ALA A 1 89 ? -6.590 13.391 8.288 1.00 64.44 89 ALA A CA 1
ATOM 689 C C . ALA A 1 89 ? -6.054 13.152 9.720 1.00 64.44 89 ALA A C 1
ATOM 691 O O . ALA A 1 89 ? -4.940 12.647 9.894 1.00 64.44 89 ALA A O 1
ATOM 692 N N . ASP A 1 90 ? -6.886 13.387 10.739 1.00 68.06 90 ASP A N 1
ATOM 693 C CA . ASP A 1 90 ? -6.575 13.174 12.157 1.00 68.06 90 ASP A CA 1
ATOM 694 C C . ASP A 1 90 ? -6.359 11.688 12.505 1.00 68.06 90 ASP A C 1
ATOM 696 O O . ASP A 1 90 ? -5.506 11.333 13.326 1.00 68.06 90 ASP A O 1
ATOM 700 N N . ARG A 1 91 ? -7.101 10.787 11.851 1.00 75.75 91 ARG A N 1
ATOM 701 C CA . ARG A 1 91 ? -6.975 9.337 12.050 1.00 75.75 91 ARG A CA 1
ATOM 702 C C . ARG A 1 91 ? -5.916 8.721 11.152 1.00 75.75 91 ARG A C 1
ATOM 704 O O . ARG A 1 91 ? -5.248 7.784 11.591 1.00 75.75 91 ARG A O 1
ATOM 711 N N . ALA A 1 92 ? -5.714 9.246 9.945 1.00 71.88 92 ALA A N 1
ATOM 712 C CA . ALA A 1 92 ? -4.657 8.771 9.060 1.00 71.88 92 ALA A CA 1
ATOM 713 C C . ALA A 1 92 ? -3.295 8.772 9.773 1.00 71.88 92 ALA A C 1
ATOM 715 O O . ALA A 1 92 ? -2.605 7.758 9.765 1.00 71.88 92 ALA A O 1
ATOM 716 N N . ASN A 1 93 ? -2.952 9.837 10.502 1.00 73.50 93 ASN A N 1
ATOM 717 C CA . ASN A 1 93 ? -1.707 9.902 11.276 1.00 73.50 93 ASN A CA 1
ATOM 718 C C . ASN A 1 93 ? -1.556 8.724 12.270 1.00 73.50 93 ASN A C 1
ATOM 720 O O . ASN A 1 93 ? -0.506 8.086 12.339 1.00 73.50 93 ASN A O 1
ATOM 724 N N . ARG A 1 94 ? -2.639 8.358 12.973 1.00 81.62 94 ARG A N 1
ATOM 725 C CA . ARG A 1 94 ? -2.650 7.211 13.900 1.00 81.62 94 ARG A CA 1
ATOM 726 C C . ARG A 1 94 ? -2.471 5.875 13.173 1.00 81.62 94 ARG A C 1
ATOM 728 O O . ARG A 1 94 ? -1.757 5.013 13.669 1.00 81.62 94 ARG A O 1
ATOM 735 N N . LEU A 1 95 ? -3.073 5.726 11.992 1.00 87.38 95 LEU A N 1
ATOM 736 C CA . LEU A 1 95 ? -2.995 4.505 11.186 1.00 87.38 95 LEU A CA 1
ATOM 737 C C . LEU A 1 95 ? -1.680 4.356 10.416 1.00 87.38 95 LEU A C 1
ATOM 739 O O . LEU A 1 95 ? -1.254 3.232 10.189 1.00 87.38 95 LEU A O 1
ATOM 743 N N . PHE A 1 96 ? -1.014 5.433 9.998 1.00 87.75 96 PHE A N 1
ATOM 744 C CA . PHE A 1 96 ? 0.289 5.332 9.328 1.00 87.75 96 PHE A CA 1
ATOM 745 C C . PHE A 1 96 ? 1.436 5.105 10.328 1.00 87.75 96 PHE A C 1
ATOM 747 O O . PHE A 1 96 ? 2.421 4.437 9.989 1.00 87.75 96 PHE A O 1
ATOM 754 N N . GLY A 1 97 ? 1.270 5.557 11.575 1.00 81.19 97 GLY A N 1
ATOM 755 C CA . GLY A 1 97 ? 2.205 5.332 12.674 1.00 81.19 97 GLY A CA 1
ATOM 756 C C . GLY A 1 97 ? 3.270 6.424 12.804 1.00 81.19 97 GLY A C 1
ATOM 757 O O . GLY A 1 97 ? 3.210 7.486 12.179 1.00 81.19 97 GLY A O 1
ATOM 758 N N . LYS A 1 98 ? 4.276 6.172 13.646 1.00 77.50 98 LYS A N 1
ATOM 759 C CA . LYS A 1 98 ? 5.271 7.178 14.027 1.00 77.50 98 LYS A CA 1
ATOM 760 C C . LYS A 1 98 ? 6.115 7.604 12.823 1.00 77.50 98 LYS A C 1
ATOM 762 O O . LYS A 1 98 ? 6.611 6.781 12.060 1.00 77.50 98 LYS A O 1
ATOM 767 N N . GLY A 1 99 ? 6.300 8.916 12.666 1.00 77.69 99 GLY A N 1
ATOM 768 C CA . GLY A 1 99 ? 7.078 9.502 11.565 1.00 77.69 99 GLY A CA 1
ATOM 769 C C . GLY A 1 99 ? 6.265 9.877 10.318 1.00 77.69 99 GLY A C 1
ATOM 770 O O . GLY A 1 99 ? 6.846 10.405 9.360 1.00 77.69 99 GLY A O 1
ATOM 771 N N . TYR A 1 100 ? 4.943 9.671 10.350 1.00 84.69 100 TYR A N 1
ATOM 772 C CA . TYR A 1 100 ? 3.994 10.024 9.290 1.00 84.69 100 TYR A CA 1
ATOM 773 C C . TYR A 1 100 ? 2.936 11.028 9.770 1.00 84.69 100 TYR A C 1
ATOM 775 O O . TYR A 1 100 ? 1.738 10.797 9.646 1.00 84.69 100 TYR A O 1
ATOM 783 N N . GLY A 1 101 ? 3.397 12.167 10.296 1.00 85.81 101 GLY A N 1
ATOM 784 C CA . GLY A 1 101 ? 2.515 13.272 10.674 1.00 85.81 101 GLY A CA 1
ATOM 785 C C . GLY A 1 101 ? 1.649 13.750 9.505 1.00 85.81 101 GLY A C 1
ATOM 786 O O . GLY A 1 101 ? 2.081 13.717 8.351 1.00 85.81 101 GLY A O 1
ATOM 787 N N . GLU A 1 102 ? 0.454 14.245 9.818 1.00 85.44 102 GLU A N 1
ATOM 788 C CA . GLU A 1 102 ? -0.551 14.695 8.845 1.00 85.44 102 GLU A CA 1
ATOM 789 C C . GLU A 1 102 ? 0.033 15.606 7.754 1.00 85.44 102 GLU A C 1
ATOM 791 O O . GLU A 1 102 ? -0.078 15.302 6.568 1.00 85.44 102 GLU A O 1
ATOM 796 N N . ALA A 1 103 ? 0.760 16.659 8.139 1.00 88.56 103 ALA A N 1
ATOM 797 C CA . ALA A 1 103 ? 1.377 17.590 7.192 1.00 88.56 103 ALA A CA 1
ATOM 798 C C . ALA A 1 103 ? 2.343 16.901 6.208 1.00 88.56 103 ALA A C 1
ATOM 800 O O . ALA A 1 103 ? 2.404 17.258 5.033 1.00 88.56 103 ALA A O 1
ATOM 801 N N . LYS A 1 104 ? 3.078 15.879 6.664 1.00 89.31 104 LYS A N 1
ATOM 802 C CA . LYS A 1 104 ? 4.008 15.114 5.822 1.00 89.31 104 LYS A CA 1
ATOM 803 C C . LYS A 1 104 ? 3.261 14.209 4.845 1.00 89.31 104 LYS A C 1
ATOM 805 O O . LYS A 1 104 ? 3.685 14.082 3.699 1.00 89.31 104 LYS A O 1
ATOM 810 N N . LEU A 1 105 ? 2.161 13.597 5.284 1.00 90.81 105 LEU A N 1
ATOM 811 C CA . LEU A 1 105 ? 1.298 12.785 4.424 1.00 90.81 105 LEU A CA 1
ATOM 812 C C . LEU A 1 105 ? 0.618 13.645 3.352 1.00 90.81 105 LEU A C 1
ATOM 814 O O . LEU A 1 105 ? 0.635 13.268 2.183 1.00 90.81 105 LEU A O 1
ATOM 818 N N . ILE A 1 106 ? 0.108 14.823 3.723 1.00 90.75 106 ILE A N 1
ATOM 819 C CA . ILE A 1 106 ? -0.477 15.792 2.785 1.00 90.75 106 ILE A CA 1
ATOM 820 C C . ILE A 1 106 ? 0.568 16.241 1.757 1.00 90.75 106 ILE A C 1
ATOM 822 O O . ILE A 1 106 ? 0.318 16.169 0.554 1.00 90.75 106 ILE A O 1
ATOM 826 N N . LEU A 1 107 ? 1.765 16.632 2.210 1.00 92.31 107 LEU A N 1
ATOM 827 C CA . LEU A 1 107 ? 2.850 17.051 1.321 1.00 92.31 107 LEU A CA 1
ATOM 828 C C . LEU A 1 107 ? 3.254 15.934 0.344 1.00 92.31 107 LEU A C 1
ATOM 830 O O . LEU A 1 107 ? 3.478 16.192 -0.838 1.00 92.31 107 LEU A O 1
ATOM 834 N N . ALA A 1 108 ? 3.321 14.685 0.815 1.00 92.06 108 ALA A N 1
ATOM 835 C CA . ALA A 1 108 ? 3.610 13.530 -0.031 1.00 92.06 108 ALA A CA 1
ATOM 836 C C . ALA A 1 108 ? 2.496 13.272 -1.060 1.00 92.06 108 ALA A C 1
ATOM 838 O O . ALA A 1 108 ? 2.802 13.058 -2.235 1.00 92.06 108 ALA A O 1
ATOM 839 N N . ALA A 1 109 ? 1.222 13.351 -0.656 1.00 91.56 109 ALA A N 1
ATOM 840 C CA . ALA A 1 109 ? 0.066 13.189 -1.544 1.00 91.56 109 ALA A CA 1
ATOM 841 C C . ALA A 1 109 ? 0.045 14.246 -2.661 1.00 91.56 109 ALA A C 1
ATOM 843 O O . ALA A 1 109 ? -0.235 13.931 -3.814 1.00 91.56 109 ALA A O 1
ATOM 844 N N . GLN A 1 110 ? 0.433 15.483 -2.341 1.00 92.88 110 GLN A N 1
ATOM 845 C CA . GLN A 1 110 ? 0.555 16.591 -3.295 1.00 92.88 110 GLN A CA 1
ATOM 846 C C . GLN A 1 110 ? 1.822 16.518 -4.165 1.00 92.88 110 GLN A C 1
ATOM 848 O O . GLN A 1 110 ? 2.015 17.338 -5.058 1.00 92.88 110 GLN A O 1
ATOM 853 N N . GLY A 1 111 ? 2.707 15.549 -3.916 1.00 89.75 111 GLY A N 1
ATOM 854 C CA . GLY A 1 111 ? 3.960 15.381 -4.651 1.00 89.75 111 GLY A CA 1
ATOM 855 C C . GLY A 1 111 ? 5.097 16.304 -4.216 1.00 89.75 111 GLY A C 1
ATOM 856 O O . GLY A 1 111 ? 6.169 16.242 -4.813 1.00 89.75 111 GLY A O 1
ATOM 857 N N . GLY A 1 112 ? 4.909 17.088 -3.152 1.00 89.62 112 GLY A N 1
ATOM 858 C CA . GLY A 1 112 ? 5.953 17.917 -2.545 1.00 89.62 112 GLY A CA 1
ATOM 859 C C . GLY A 1 112 ? 6.995 17.123 -1.746 1.00 89.62 112 GLY A C 1
ATOM 860 O O . GLY A 1 112 ? 8.019 17.676 -1.356 1.00 89.62 112 GLY A O 1
ATOM 861 N N . ALA A 1 113 ? 6.763 15.827 -1.518 1.00 89.69 113 ALA A N 1
ATOM 862 C CA . ALA A 1 113 ? 7.729 14.910 -0.920 1.00 89.69 113 ALA A CA 1
ATOM 863 C C . ALA A 1 113 ? 7.734 13.548 -1.642 1.00 89.69 113 ALA A C 1
ATOM 865 O O . ALA A 1 113 ? 6.698 13.113 -2.159 1.00 89.69 113 ALA A O 1
ATOM 866 N N . PRO A 1 114 ? 8.884 12.846 -1.690 1.00 87.50 114 PRO A N 1
ATOM 867 C CA . PRO A 1 114 ? 8.944 11.496 -2.234 1.00 87.50 114 PRO A CA 1
ATOM 868 C C . PRO A 1 114 ? 8.164 10.513 -1.352 1.00 87.50 114 PRO A C 1
ATOM 870 O O . PRO A 1 114 ? 8.237 10.562 -0.123 1.00 87.50 114 PRO A O 1
ATOM 873 N N . ILE A 1 115 ? 7.457 9.577 -1.989 1.00 88.50 115 ILE A N 1
ATOM 874 C CA . ILE A 1 115 ? 6.861 8.429 -1.301 1.00 88.50 115 ILE A CA 1
ATOM 875 C C . ILE A 1 115 ? 7.951 7.366 -1.155 1.00 88.50 115 ILE A C 1
ATOM 877 O O . ILE A 1 115 ? 8.419 6.816 -2.149 1.00 88.50 115 ILE A O 1
ATOM 881 N N . SER A 1 116 ? 8.375 7.104 0.081 1.00 89.94 116 SER A N 1
ATOM 882 C CA . SER A 1 116 ? 9.298 6.006 0.386 1.00 89.94 116 SER A CA 1
ATOM 883 C C . SER A 1 116 ? 8.615 4.652 0.195 1.00 89.94 116 SER A C 1
ATOM 885 O O . SER A 1 116 ? 7.395 4.557 0.308 1.00 89.94 116 SER A O 1
ATOM 887 N N . GLU A 1 117 ? 9.389 3.583 -0.007 1.00 86.88 117 GLU A N 1
ATOM 888 C CA . GLU A 1 117 ? 8.824 2.229 -0.127 1.00 86.88 117 GLU A CA 1
ATOM 889 C C . GLU A 1 117 ? 8.012 1.831 1.116 1.00 86.88 117 GLU A C 1
ATOM 891 O O . GLU A 1 117 ? 6.927 1.269 1.006 1.00 86.88 117 GLU A O 1
ATOM 896 N N . ALA A 1 118 ? 8.480 2.211 2.308 1.00 89.44 118 ALA A N 1
ATOM 897 C CA . ALA A 1 118 ? 7.760 1.960 3.555 1.00 89.44 118 ALA A CA 1
ATOM 898 C C . ALA A 1 118 ? 6.398 2.679 3.611 1.00 89.44 118 ALA A C 1
ATOM 900 O O . ALA A 1 118 ? 5.414 2.104 4.078 1.00 89.44 118 ALA A O 1
ATOM 901 N N . LEU A 1 119 ? 6.323 3.926 3.126 1.00 91.31 119 LEU A N 1
ATOM 902 C CA . LEU A 1 119 ? 5.055 4.649 3.030 1.00 91.31 119 LEU A CA 1
ATOM 903 C C . LEU A 1 119 ? 4.155 4.020 1.964 1.00 91.31 119 LEU A C 1
ATOM 905 O O . LEU A 1 119 ? 2.972 3.807 2.214 1.00 91.31 119 LEU A O 1
ATOM 909 N N . ALA A 1 120 ? 4.722 3.686 0.806 1.00 90.56 120 ALA A N 1
ATOM 910 C CA . ALA A 1 120 ? 4.012 3.054 -0.295 1.00 90.56 120 ALA A CA 1
ATOM 911 C C . ALA A 1 120 ? 3.350 1.737 0.152 1.00 90.56 120 ALA A C 1
ATOM 913 O O . ALA A 1 120 ? 2.150 1.551 -0.048 1.00 90.56 120 ALA A O 1
ATOM 914 N N . ALA A 1 121 ? 4.085 0.877 0.864 1.00 91.12 121 ALA A N 1
ATOM 915 C CA . ALA A 1 121 ? 3.570 -0.384 1.393 1.00 91.12 121 ALA A CA 1
ATOM 916 C C . ALA A 1 121 ? 2.385 -0.182 2.354 1.00 91.12 121 ALA A C 1
ATOM 918 O O . ALA A 1 121 ? 1.373 -0.881 2.254 1.00 91.12 121 ALA A O 1
ATOM 919 N N . LYS A 1 122 ? 2.463 0.814 3.247 1.00 93.06 122 LYS A N 1
ATOM 920 C CA . LYS A 1 122 ? 1.355 1.171 4.152 1.00 93.06 122 LYS A CA 1
ATOM 921 C C . LYS A 1 122 ? 0.142 1.716 3.394 1.00 93.06 122 LYS A C 1
ATOM 923 O O . LYS A 1 122 ? -0.982 1.330 3.708 1.00 93.06 122 LYS A O 1
ATOM 928 N N . VAL A 1 123 ? 0.357 2.561 2.380 1.00 92.88 123 VAL A N 1
ATOM 929 C CA . VAL A 1 123 ? -0.709 3.080 1.501 1.00 92.88 123 VAL A CA 1
ATOM 930 C C . VAL A 1 123 ? -1.433 1.930 0.804 1.00 92.88 123 VAL A C 1
ATOM 932 O O . VAL A 1 123 ? -2.657 1.850 0.876 1.00 92.88 123 VAL A O 1
ATOM 935 N N . ARG A 1 124 ? -0.698 0.999 0.183 1.00 93.31 124 ARG A N 1
ATOM 936 C CA . ARG A 1 124 ? -1.290 -0.168 -0.494 1.00 93.31 124 ARG A CA 1
ATOM 937 C C . ARG A 1 124 ? -2.094 -1.039 0.462 1.00 93.31 124 ARG A C 1
ATOM 939 O O . ARG A 1 124 ? -3.206 -1.456 0.134 1.00 93.31 124 ARG A O 1
ATOM 946 N N . PHE A 1 125 ? -1.551 -1.286 1.651 1.00 94.56 125 PHE A N 1
ATOM 947 C CA . PHE A 1 125 ? -2.230 -2.064 2.677 1.00 94.56 125 PHE A CA 1
ATOM 948 C C . PHE A 1 125 ? -3.557 -1.415 3.091 1.00 94.56 125 PHE A C 1
ATOM 950 O O . PHE A 1 125 ? -4.608 -2.045 2.984 1.00 94.56 125 PHE A O 1
ATOM 957 N N . LEU A 1 126 ? -3.536 -0.142 3.499 1.00 93.25 126 LEU A N 1
ATOM 958 C CA . LEU A 1 126 ? -4.740 0.550 3.965 1.00 93.25 126 LEU A CA 1
ATOM 959 C C . LEU A 1 126 ? -5.774 0.709 2.846 1.00 93.25 126 LEU A C 1
ATOM 961 O O . LEU A 1 126 ? -6.956 0.481 3.086 1.00 93.25 126 LEU A O 1
ATOM 965 N N . ALA A 1 127 ? -5.343 0.996 1.615 1.00 92.62 127 ALA A N 1
ATOM 966 C CA . ALA A 1 127 ? -6.231 1.041 0.452 1.00 92.62 127 ALA A CA 1
ATOM 967 C C . ALA A 1 127 ? -6.898 -0.314 0.172 1.00 92.62 127 ALA A C 1
ATOM 969 O O . ALA A 1 127 ? -8.040 -0.372 -0.278 1.00 92.62 127 ALA A O 1
ATOM 970 N N . THR A 1 128 ? -6.208 -1.423 0.446 1.00 92.94 128 THR A N 1
ATOM 971 C CA . THR A 1 128 ? -6.794 -2.766 0.344 1.00 92.94 128 THR A CA 1
ATOM 972 C C . THR A 1 128 ? -7.860 -2.992 1.402 1.00 92.94 128 THR A C 1
ATOM 974 O O . THR A 1 128 ? -8.945 -3.465 1.070 1.00 92.94 128 THR A O 1
ATOM 977 N N . VAL A 1 129 ? -7.576 -2.626 2.653 1.00 93.69 129 VAL A N 1
ATOM 978 C CA . VAL A 1 129 ? -8.540 -2.735 3.754 1.00 93.69 129 VAL A CA 1
ATOM 979 C C . VAL A 1 129 ? -9.782 -1.897 3.463 1.00 93.69 129 VAL A C 1
ATOM 981 O O . VAL A 1 129 ? -10.883 -2.436 3.476 1.00 93.69 129 VAL A O 1
ATOM 984 N N . VAL A 1 130 ? -9.613 -0.612 3.133 1.00 92.19 130 VAL A N 1
ATOM 985 C CA . VAL A 1 130 ? -10.726 0.303 2.828 1.00 92.19 130 VAL A CA 1
ATOM 986 C C . VAL A 1 130 ? -11.577 -0.231 1.677 1.00 92.19 130 VAL A C 1
ATOM 988 O O . VAL A 1 130 ? -12.790 -0.313 1.826 1.00 92.19 130 VAL A O 1
ATOM 991 N N . ARG A 1 131 ? -10.963 -0.727 0.596 1.00 90.69 131 ARG A N 1
ATOM 992 C CA . ARG A 1 131 ? -11.695 -1.319 -0.535 1.00 90.69 131 ARG A CA 1
ATOM 993 C C . ARG A 1 131 ? -12.586 -2.500 -0.134 1.00 90.69 131 ARG A C 1
ATOM 995 O O . ARG A 1 131 ? -13.660 -2.670 -0.698 1.00 90.69 131 ARG A O 1
ATOM 1002 N N . HIS A 1 132 ? -12.153 -3.339 0.810 1.00 91.75 132 HIS A N 1
ATOM 1003 C CA . HIS A 1 132 ? -13.003 -4.424 1.317 1.00 91.75 132 HIS A CA 1
ATOM 1004 C C . HIS A 1 132 ? -14.199 -3.900 2.124 1.00 91.75 132 HIS A C 1
ATOM 1006 O O . HIS A 1 132 ? -15.252 -4.533 2.129 1.00 91.75 132 HIS A O 1
ATOM 1012 N N . LEU A 1 133 ? -14.049 -2.752 2.789 1.00 90.56 133 LEU A N 1
ATOM 1013 C CA . LEU A 1 133 ? -15.093 -2.139 3.609 1.00 90.56 133 LEU A CA 1
ATOM 1014 C C . LEU A 1 133 ? -16.091 -1.321 2.780 1.00 90.56 133 LEU A C 1
ATOM 1016 O O . LEU A 1 133 ? -17.278 -1.348 3.085 1.00 90.56 133 LEU A O 1
ATOM 1020 N N . GLU A 1 134 ? -15.646 -0.655 1.713 1.00 85.31 134 GLU A N 1
ATOM 1021 C CA . GLU A 1 134 ? -16.497 0.146 0.812 1.00 85.31 134 GLU A CA 1
ATOM 1022 C C . GLU A 1 134 ? -17.619 -0.668 0.145 1.00 85.31 134 GLU A C 1
ATOM 1024 O O . GLU A 1 134 ? -18.617 -0.104 -0.290 1.00 85.31 134 GLU A O 1
ATOM 1029 N N . GLY A 1 135 ? -17.505 -2.001 0.108 1.00 77.62 135 GLY A N 1
ATOM 1030 C CA . GLY A 1 135 ? -18.586 -2.880 -0.347 1.00 77.62 135 GLY A CA 1
ATOM 1031 C C . GLY A 1 135 ? -19.830 -2.880 0.556 1.00 77.62 135 GLY A C 1
ATOM 1032 O O . GLY A 1 135 ? -20.888 -3.314 0.110 1.00 77.62 135 GLY A O 1
ATOM 1033 N N . GLY A 1 136 ? -19.723 -2.404 1.803 1.00 81.31 136 GLY A N 1
ATOM 1034 C CA . GLY A 1 136 ? -20.829 -2.391 2.772 1.00 81.31 136 GLY A CA 1
ATOM 1035 C C . GLY A 1 136 ? -20.857 -1.192 3.725 1.00 81.31 136 GLY A C 1
ATOM 1036 O O . GLY A 1 136 ? -21.722 -1.136 4.598 1.00 81.31 136 GLY A O 1
ATOM 1037 N N . TYR A 1 137 ? -19.933 -0.242 3.583 1.00 86.88 137 TYR A N 1
ATOM 1038 C CA . TYR A 1 137 ? -19.830 0.943 4.429 1.00 86.88 137 TYR A CA 1
ATOM 1039 C C . TYR A 1 137 ? -19.578 2.194 3.593 1.00 86.88 137 TYR A C 1
ATOM 1041 O O . TYR A 1 137 ? -18.802 2.171 2.641 1.00 86.88 137 TYR A O 1
ATOM 1049 N N . ASP A 1 138 ? -20.185 3.302 4.005 1.00 89.50 138 ASP A N 1
ATOM 1050 C CA . ASP A 1 138 ? -19.772 4.635 3.580 1.00 89.50 138 ASP A CA 1
ATOM 1051 C C . ASP A 1 138 ? -18.523 5.094 4.357 1.00 89.50 138 ASP A C 1
ATOM 1053 O O . ASP A 1 138 ? -17.994 4.386 5.223 1.00 89.50 138 ASP A O 1
ATOM 1057 N N . ASN A 1 139 ? -18.046 6.309 4.077 1.00 88.94 139 ASN A N 1
ATOM 1058 C CA . ASN A 1 139 ? -16.863 6.850 4.747 1.00 88.94 139 ASN A CA 1
ATOM 1059 C C . ASN A 1 139 ? -17.023 6.875 6.274 1.00 88.94 139 ASN A C 1
ATOM 1061 O O . ASN A 1 139 ? -16.061 6.605 6.991 1.00 88.94 139 ASN A O 1
ATOM 1065 N N . GLU A 1 140 ? -18.207 7.187 6.806 1.00 89.75 140 GLU A N 1
ATOM 1066 C CA . GLU A 1 140 ? -18.434 7.203 8.255 1.00 89.75 140 GLU A CA 1
ATOM 1067 C C . GLU A 1 140 ? -18.372 5.791 8.852 1.00 89.75 140 GLU A C 1
ATOM 1069 O O . GLU A 1 140 ? -17.707 5.576 9.870 1.00 89.75 140 GLU A O 1
ATOM 1074 N N . GLY A 1 141 ? -18.972 4.812 8.179 1.00 91.69 141 GLY A N 1
ATOM 1075 C CA . GLY A 1 141 ? -18.917 3.403 8.543 1.00 91.69 141 GLY A CA 1
ATOM 1076 C C . GLY A 1 141 ? -17.495 2.844 8.525 1.00 91.69 141 GLY A C 1
ATOM 1077 O O . GLY A 1 141 ? -17.085 2.204 9.497 1.00 91.69 141 GLY A O 1
ATOM 1078 N N . VAL A 1 142 ? -16.709 3.148 7.485 1.00 91.88 142 VAL A N 1
ATOM 1079 C CA . VAL A 1 142 ? -15.280 2.792 7.398 1.00 91.88 142 VAL A CA 1
ATOM 1080 C C . VAL A 1 142 ? -14.524 3.371 8.593 1.00 91.88 142 VAL A C 1
ATOM 1082 O O . VAL A 1 142 ? -13.798 2.666 9.293 1.00 91.88 142 VAL A O 1
ATOM 1085 N N . ASN A 1 143 ? -14.741 4.649 8.883 1.00 91.25 143 ASN A N 1
ATOM 1086 C CA . ASN A 1 143 ? -14.107 5.348 9.993 1.00 91.25 143 ASN A CA 1
ATOM 1087 C C . ASN A 1 143 ? -14.450 4.734 11.358 1.00 91.25 143 ASN A C 1
ATOM 1089 O O . ASN A 1 143 ? -13.559 4.476 12.170 1.00 91.25 143 ASN A O 1
ATOM 1093 N N . ALA A 1 144 ? -15.729 4.450 11.599 1.00 91.88 144 ALA A N 1
ATOM 1094 C CA . ALA A 1 144 ? -16.181 3.778 12.810 1.00 91.88 144 ALA A CA 1
ATOM 1095 C C . ALA A 1 144 ? -15.628 2.348 12.909 1.00 91.88 144 ALA A C 1
ATOM 1097 O O . ALA A 1 144 ? -15.323 1.873 14.004 1.00 91.88 144 ALA A O 1
ATOM 1098 N N . TRP A 1 145 ? -15.470 1.652 11.781 1.00 94.19 145 TRP A N 1
ATOM 1099 C CA . TRP A 1 145 ? -14.954 0.288 11.751 1.00 94.19 145 TRP A CA 1
ATOM 1100 C C . TRP A 1 145 ? -13.537 0.183 12.325 1.00 94.19 145 TRP A C 1
ATOM 1102 O O . TRP A 1 145 ? -13.275 -0.758 13.078 1.00 94.19 145 TRP A O 1
ATOM 1112 N N . PHE A 1 146 ? -12.664 1.158 12.034 1.00 93.25 146 PHE A N 1
ATOM 1113 C CA . PHE A 1 146 ? -11.285 1.193 12.541 1.00 93.25 146 PHE A CA 1
ATOM 1114 C C . PHE A 1 146 ? -11.179 1.471 14.048 1.00 93.25 146 PHE A C 1
ATOM 1116 O O . PHE A 1 146 ? -10.188 1.085 14.667 1.00 93.25 146 PHE A O 1
ATOM 1123 N N . GLU A 1 147 ? -12.179 2.123 14.642 1.00 91.88 147 GLU A N 1
ATOM 1124 C CA . GLU A 1 147 ? -12.204 2.465 16.073 1.00 91.88 147 GLU A CA 1
ATOM 1125 C C . GLU A 1 147 ? -12.884 1.385 16.923 1.00 91.88 147 GLU A C 1
ATOM 1127 O O . GLU A 1 147 ? -12.635 1.289 18.123 1.00 91.88 147 GLU A O 1
ATOM 1132 N N . ARG A 1 148 ? -13.741 0.553 16.322 1.00 93.56 148 ARG A N 1
ATOM 1133 C CA . ARG A 1 148 ? -14.505 -0.466 17.050 1.00 93.56 148 ARG A CA 1
ATOM 1134 C C . ARG A 1 148 ? -13.609 -1.636 17.481 1.00 93.56 148 ARG A C 1
ATOM 1136 O O . ARG A 1 148 ? -12.991 -2.259 16.617 1.00 93.56 148 ARG A O 1
ATOM 1143 N N . PRO A 1 149 ? -13.582 -1.989 18.779 1.00 95.56 149 PRO A N 1
ATOM 1144 C CA . PRO A 1 149 ? -12.962 -3.216 19.272 1.00 95.56 149 PRO A CA 1
ATOM 1145 C C . PRO A 1 149 ? -13.477 -4.473 18.570 1.00 95.56 149 PRO A C 1
ATOM 1147 O O . PRO A 1 149 ? -14.672 -4.591 18.288 1.00 95.56 149 PRO A O 1
ATOM 1150 N N . ARG A 1 150 ? -12.584 -5.430 18.301 1.00 94.94 150 ARG A N 1
ATOM 1151 C CA . ARG A 1 150 ? -12.912 -6.685 17.611 1.00 94.94 150 ARG A CA 1
ATOM 1152 C C . ARG A 1 150 ? -12.411 -7.873 18.411 1.00 94.94 150 ARG A C 1
ATOM 1154 O O . ARG A 1 150 ? -11.242 -7.929 18.784 1.00 94.94 150 ARG A O 1
ATOM 1161 N N . VAL A 1 151 ? -13.281 -8.854 18.631 1.00 93.12 151 VAL A N 1
ATOM 1162 C CA . VAL A 1 151 ? -12.924 -10.097 19.335 1.00 93.12 151 VAL A CA 1
ATOM 1163 C C . VAL A 1 151 ? -11.808 -10.832 18.590 1.00 93.12 151 VAL A C 1
ATOM 1165 O O . VAL A 1 151 ? -10.849 -11.282 19.208 1.00 93.12 151 VAL A O 1
ATOM 1168 N N . GLN A 1 152 ? -11.863 -10.833 17.256 1.00 91.81 152 GLN A N 1
ATOM 1169 C CA . GLN A 1 152 ? -10.841 -11.395 16.369 1.00 91.81 152 GLN A CA 1
ATOM 1170 C C . GLN A 1 152 ? -9.461 -10.733 16.527 1.00 91.81 152 GLN A C 1
ATOM 1172 O O . GLN A 1 152 ? -8.455 -11.317 16.146 1.00 91.81 152 GLN A O 1
ATOM 1177 N N . LEU A 1 153 ? -9.404 -9.527 17.100 1.00 93.25 153 LEU A N 1
ATOM 1178 C CA . LEU A 1 153 ? -8.176 -8.777 17.373 1.00 93.25 153 LEU A CA 1
ATOM 1179 C C . LEU A 1 153 ? -7.825 -8.755 18.874 1.00 93.25 153 LEU A C 1
ATOM 1181 O O . LEU A 1 153 ? -7.075 -7.890 19.339 1.00 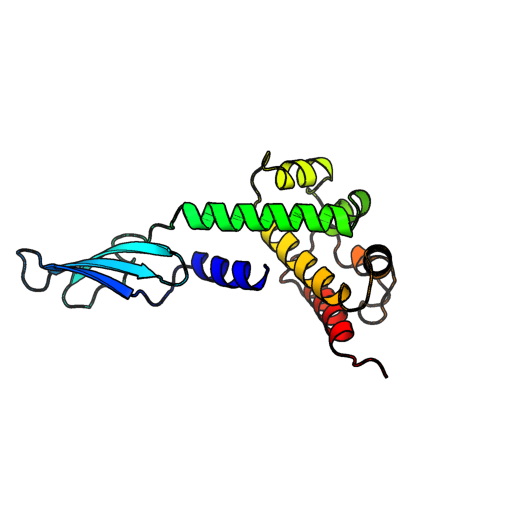93.25 153 LEU A O 1
ATOM 1185 N N . GLY A 1 154 ? -8.384 -9.688 19.651 1.00 91.25 154 GLY A N 1
ATOM 1186 C CA . GLY A 1 154 ? -8.175 -9.773 21.097 1.00 91.25 154 GLY A CA 1
ATOM 1187 C C . GLY A 1 154 ? -8.844 -8.634 21.869 1.00 91.25 154 GLY A C 1
ATOM 1188 O O . GLY A 1 154 ? -8.302 -8.169 22.865 1.00 91.25 154 GLY A O 1
ATOM 1189 N N . GLY A 1 155 ? -9.981 -8.129 21.380 1.00 93.31 155 GLY A N 1
ATOM 1190 C CA . GLY A 1 155 ? -10.712 -7.024 22.007 1.00 93.31 155 GLY A CA 1
ATOM 1191 C C . GLY A 1 155 ? -10.117 -5.639 21.739 1.00 93.31 155 GLY A C 1
ATOM 1192 O O . GLY A 1 155 ? -10.577 -4.662 22.318 1.00 93.31 155 GLY A O 1
ATOM 1193 N N . ARG A 1 156 ? -9.124 -5.531 20.851 1.00 93.44 156 ARG A N 1
ATOM 1194 C CA . ARG A 1 156 ? -8.558 -4.253 20.394 1.00 93.44 156 ARG A CA 1
ATOM 1195 C C . ARG A 1 156 ? -9.238 -3.786 19.113 1.00 93.44 156 ARG A C 1
ATOM 1197 O O . ARG A 1 156 ? -9.775 -4.596 18.354 1.00 93.44 156 ARG A O 1
ATOM 1204 N N . SER A 1 157 ? -9.232 -2.484 18.865 1.00 93.31 157 SER A N 1
ATOM 1205 C CA . SER 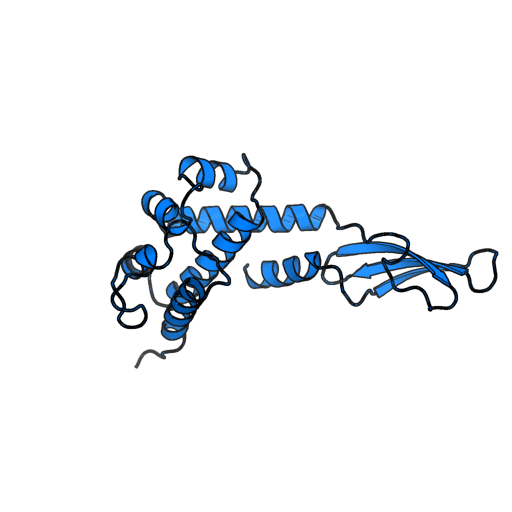A 1 157 ? -9.680 -1.930 17.586 1.00 93.31 157 SER A CA 1
ATOM 1206 C C . SER A 1 157 ? -8.579 -2.004 16.521 1.00 93.31 157 SER A C 1
ATOM 1208 O O . SER A 1 157 ? -7.396 -2.048 16.866 1.00 93.31 157 SER A O 1
ATOM 1210 N N . PRO A 1 158 ? -8.917 -1.993 15.219 1.00 94.12 158 PRO A N 1
ATOM 1211 C CA . PRO A 1 158 ? -7.915 -1.956 14.155 1.00 94.12 158 PRO A CA 1
ATOM 1212 C C . PRO A 1 158 ? -6.884 -0.826 14.305 1.00 94.12 158 PRO A C 1
ATOM 1214 O O . PRO A 1 158 ? -5.698 -1.071 14.098 1.00 94.12 158 PRO A O 1
ATOM 1217 N N . VAL A 1 159 ? -7.285 0.377 14.738 1.00 91.06 159 VAL A N 1
ATOM 1218 C CA . VAL A 1 159 ? -6.333 1.479 14.991 1.00 91.06 159 VAL A CA 1
ATOM 1219 C C . VAL A 1 159 ? -5.394 1.191 16.172 1.00 91.06 159 VAL A C 1
ATOM 1221 O O . VAL A 1 159 ? -4.243 1.613 16.160 1.00 91.06 159 VAL A O 1
ATOM 1224 N N . GLN A 1 160 ? -5.849 0.431 17.174 1.00 89.31 160 GLN A N 1
ATOM 1225 C CA . GLN A 1 160 ? -5.025 -0.019 18.303 1.00 89.31 160 GLN A CA 1
ATOM 1226 C C . GLN A 1 160 ? -4.129 -1.215 17.965 1.00 89.31 160 GLN A C 1
ATOM 1228 O O . GLN A 1 160 ? -3.219 -1.519 18.730 1.00 89.31 160 GLN A O 1
ATOM 1233 N N . VAL A 1 161 ? -4.400 -1.935 16.876 1.00 91.12 161 VAL A N 1
ATOM 1234 C CA . VAL A 1 161 ? -3.542 -3.024 16.385 1.00 91.12 161 VAL A CA 1
ATOM 1235 C C . VAL A 1 161 ? -2.476 -2.470 15.445 1.00 91.12 161 VAL A C 1
ATOM 1237 O O . VAL A 1 161 ? -1.297 -2.786 15.586 1.00 91.12 161 VAL A O 1
ATOM 1240 N N . LEU A 1 162 ? -2.869 -1.576 14.535 1.00 90.00 162 LEU A N 1
ATOM 1241 C CA . LEU A 1 162 ? -1.982 -0.873 13.605 1.00 90.00 162 LEU A CA 1
ATOM 1242 C C . LEU A 1 162 ? -1.248 0.290 14.304 1.00 90.00 162 LEU A C 1
ATOM 1244 O O . LEU A 1 162 ? -1.341 1.444 13.896 1.00 90.00 162 LEU A O 1
ATOM 1248 N N . THR A 1 163 ? -0.523 -0.024 15.379 1.00 73.88 163 THR A N 1
ATOM 1249 C CA . THR A 1 163 ? 0.216 0.935 16.225 1.00 73.88 163 THR A CA 1
ATOM 1250 C C . THR A 1 163 ? 1.514 1.443 15.595 1.00 73.88 163 THR A C 1
ATOM 1252 O O . THR A 1 163 ? 1.967 0.935 14.582 1.00 73.88 163 THR A O 1
ATOM 1255 N N . GLU A 1 164 ? 2.168 2.414 16.237 1.00 67.19 164 GLU A N 1
ATOM 1256 C CA . GLU A 1 164 ? 3.303 3.222 15.760 1.00 67.19 164 GLU A CA 1
ATOM 1257 C C . GLU A 1 164 ? 4.363 2.567 14.844 1.00 67.19 164 GLU A C 1
ATOM 1259 O O . GLU A 1 164 ? 4.902 3.280 13.996 1.00 67.19 164 GLU A O 1
ATOM 1264 N N . SER A 1 165 ? 4.633 1.261 14.957 1.00 76.94 165 SER A N 1
ATOM 1265 C CA . SER A 1 165 ? 5.665 0.535 14.194 1.00 76.94 165 SER A CA 1
ATOM 1266 C C . SER A 1 165 ? 5.149 -0.690 13.422 1.00 76.94 165 SER A C 1
ATOM 1268 O O . SER A 1 165 ? 5.918 -1.609 13.150 1.00 76.94 165 SER A O 1
ATOM 1270 N N . TRP A 1 166 ? 3.859 -0.747 13.080 1.00 89.12 166 TRP A N 1
ATOM 1271 C CA . TRP A 1 166 ? 3.307 -1.906 12.371 1.00 89.12 166 TRP A CA 1
ATOM 1272 C C . TRP A 1 166 ? 3.907 -2.080 10.965 1.00 89.12 166 TRP A C 1
ATOM 1274 O O . TRP A 1 166 ? 4.147 -1.104 10.242 1.00 89.12 166 TRP A O 1
ATOM 1284 N N . ASP A 1 167 ? 4.093 -3.341 10.579 1.00 90.75 167 ASP A N 1
ATOM 1285 C CA . ASP A 1 167 ? 4.544 -3.778 9.257 1.00 90.75 167 ASP A C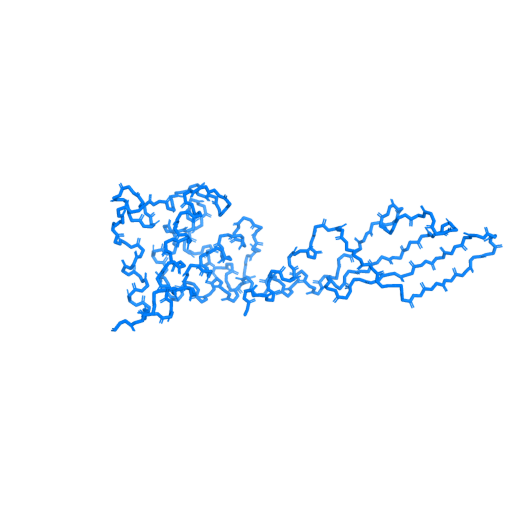A 1
ATOM 1286 C C . ASP A 1 167 ? 3.348 -4.338 8.467 1.00 90.75 167 ASP A C 1
ATOM 1288 O O . ASP A 1 167 ? 2.671 -5.234 8.979 1.00 90.75 167 ASP A O 1
ATOM 1292 N N . PRO A 1 168 ? 3.074 -3.859 7.237 1.00 92.88 168 PRO A N 1
ATOM 1293 C CA . PRO A 1 168 ? 2.080 -4.454 6.346 1.00 92.88 168 PRO A CA 1
ATOM 1294 C C . PRO A 1 168 ? 2.191 -5.966 6.155 1.00 92.88 168 PRO A C 1
ATOM 1296 O O . PRO A 1 168 ? 1.163 -6.619 5.996 1.00 92.88 168 PRO A O 1
ATOM 1299 N N . ALA A 1 169 ? 3.398 -6.534 6.187 1.00 91.19 169 ALA A N 1
ATOM 1300 C CA . ALA A 1 169 ? 3.604 -7.981 6.089 1.00 91.19 169 ALA A CA 1
ATOM 1301 C C . ALA A 1 169 ? 3.482 -8.710 7.445 1.00 91.19 169 ALA A C 1
ATOM 1303 O O . ALA A 1 169 ? 3.468 -9.941 7.493 1.00 91.19 169 ALA A O 1
ATOM 1304 N N . GLY A 1 170 ? 3.379 -7.969 8.550 1.00 93.12 170 GLY A N 1
ATOM 1305 C CA . GLY A 1 170 ? 3.319 -8.504 9.905 1.00 93.12 170 GLY A 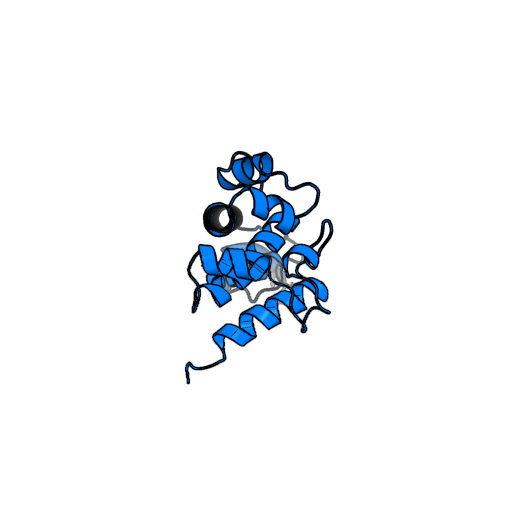CA 1
ATOM 1306 C C . GLY A 1 170 ? 1.972 -9.140 10.260 1.00 93.12 170 GLY A C 1
ATOM 1307 O O . GLY A 1 170 ? 0.923 -8.784 9.722 1.00 93.12 170 GLY A O 1
ATOM 1308 N N . LYS A 1 171 ? 1.993 -10.060 11.234 1.00 92.00 171 LYS A N 1
ATOM 1309 C CA . LYS A 1 171 ? 0.811 -10.830 11.676 1.00 92.00 171 LYS A CA 1
ATOM 1310 C C . LYS A 1 171 ? -0.369 -9.946 12.092 1.00 92.00 171 LYS A C 1
ATOM 1312 O O . LYS A 1 171 ? -1.506 -10.235 11.727 1.00 92.00 171 LYS A O 1
ATOM 1317 N N . ASP A 1 172 ? -0.095 -8.868 12.820 1.00 91.00 172 ASP A N 1
ATOM 1318 C CA . ASP A 1 172 ? -1.113 -7.935 13.309 1.00 91.00 172 ASP A CA 1
ATOM 1319 C C . ASP A 1 172 ? -1.845 -7.244 12.150 1.00 91.00 172 ASP A C 1
ATOM 1321 O O . ASP A 1 172 ? -3.075 -7.236 12.100 1.00 91.00 172 ASP A O 1
ATOM 1325 N N . ALA A 1 173 ? -1.095 -6.745 11.164 1.00 94.25 173 ALA A N 1
ATOM 1326 C CA . ALA A 1 173 ? -1.664 -6.124 9.974 1.00 94.25 173 ALA A CA 1
ATOM 1327 C C . ALA A 1 173 ? -2.448 -7.142 9.136 1.00 94.25 173 ALA A C 1
ATOM 1329 O O . ALA A 1 173 ? -3.595 -6.900 8.766 1.00 94.25 173 ALA A O 1
ATOM 1330 N N . GLN A 1 174 ? -1.885 -8.328 8.911 1.00 95.81 174 GLN A N 1
ATOM 1331 C CA . GLN A 1 174 ? -2.573 -9.384 8.169 1.00 95.81 174 GLN A CA 1
ATOM 1332 C C . GLN A 1 174 ? -3.879 -9.828 8.851 1.00 95.81 174 GLN A C 1
ATOM 1334 O O . GLN A 1 174 ? -4.864 -10.080 8.164 1.00 95.81 174 GLN A O 1
ATOM 1339 N N . SER A 1 175 ? -3.943 -9.815 10.186 1.00 94.62 175 SER A N 1
ATOM 1340 C CA . SER A 1 175 ? -5.180 -10.097 10.932 1.00 94.62 175 SER A CA 1
ATOM 1341 C C . SER A 1 175 ? -6.265 -9.040 10.688 1.00 94.62 175 SER A C 1
ATOM 1343 O O . SER A 1 175 ? -7.439 -9.377 10.534 1.00 94.62 175 SER A O 1
ATOM 1345 N N . VAL A 1 176 ? -5.889 -7.757 10.604 1.00 95.94 176 VAL A N 1
ATOM 1346 C CA . VAL A 1 176 ? -6.819 -6.665 10.256 1.00 95.94 176 VAL A CA 1
ATOM 1347 C C . VAL A 1 176 ? -7.323 -6.807 8.819 1.00 95.94 176 VAL A C 1
ATOM 1349 O O . VAL A 1 176 ? -8.516 -6.628 8.566 1.00 95.94 176 VAL A O 1
ATOM 1352 N N . LEU A 1 177 ? -6.433 -7.145 7.882 1.00 95.44 177 LEU A N 1
ATOM 1353 C CA . LEU A 1 177 ? -6.796 -7.352 6.481 1.00 95.44 177 LEU A CA 1
ATOM 1354 C C . LEU A 1 177 ? -7.765 -8.527 6.311 1.00 95.44 177 LEU A C 1
ATOM 1356 O O . LEU A 1 177 ? -8.767 -8.394 5.610 1.00 95.44 177 LEU A O 1
ATOM 1360 N N . GLU A 1 178 ? -7.498 -9.650 6.974 1.00 95.06 178 GLU A N 1
ATOM 1361 C CA . GLU A 1 178 ? -8.363 -10.828 6.904 1.00 95.06 178 GLU A CA 1
ATOM 1362 C C . GLU A 1 178 ? -9.747 -10.543 7.500 1.00 95.06 178 GLU A C 1
ATOM 1364 O O . GLU A 1 178 ? -10.770 -10.908 6.918 1.00 95.06 178 GLU A O 1
ATOM 1369 N N . LEU A 1 179 ? -9.806 -9.784 8.599 1.00 94.88 179 LEU A N 1
ATOM 1370 C CA . LEU A 1 179 ? -11.074 -9.330 9.160 1.00 94.88 179 LEU A CA 1
ATOM 1371 C C . LEU A 1 179 ? -11.870 -8.476 8.162 1.00 94.88 179 LEU A C 1
ATOM 1373 O O . LEU A 1 179 ? -13.066 -8.706 7.988 1.00 94.88 179 LEU A O 1
ATOM 1377 N N . ALA A 1 180 ? -11.234 -7.515 7.490 1.00 94.00 180 ALA A N 1
ATOM 1378 C CA . ALA A 1 180 ? -11.903 -6.702 6.474 1.00 94.00 180 ALA A CA 1
ATOM 1379 C C . ALA A 1 180 ? -12.401 -7.558 5.298 1.00 94.00 180 ALA A C 1
ATOM 1381 O O . ALA A 1 180 ? -13.536 -7.401 4.851 1.00 94.00 180 ALA A O 1
ATOM 1382 N N . ARG A 1 181 ? -11.594 -8.526 4.845 1.00 92.88 181 ARG A N 1
ATOM 1383 C CA . ARG A 1 181 ? -11.962 -9.457 3.769 1.00 92.88 181 ARG A CA 1
ATOM 1384 C C . ARG A 1 181 ? -13.179 -10.313 4.124 1.00 92.88 181 ARG A C 1
ATOM 1386 O O . ARG A 1 181 ? -14.056 -10.487 3.272 1.00 92.88 181 ARG A O 1
ATOM 1393 N N . SER A 1 182 ? -13.266 -10.794 5.366 1.00 90.62 182 SER A N 1
ATOM 1394 C CA . SER A 1 182 ? -14.398 -11.609 5.833 1.00 90.62 182 SER A CA 1
ATOM 1395 C C . SER A 1 182 ? -15.753 -10.902 5.684 1.00 90.62 182 SER A C 1
ATOM 1397 O O . SER A 1 182 ? -16.767 -11.543 5.433 1.00 90.62 182 SER A O 1
ATOM 1399 N N . LEU A 1 183 ? -15.776 -9.565 5.745 1.00 83.69 183 LEU A N 1
ATOM 1400 C CA . LEU A 1 183 ? -17.005 -8.776 5.614 1.00 83.69 183 LEU A CA 1
ATOM 1401 C C . LEU A 1 183 ? -17.500 -8.703 4.169 1.00 83.69 183 LEU A C 1
ATOM 1403 O O . LEU A 1 183 ? -18.701 -8.689 3.935 1.00 83.69 183 LEU A O 1
ATOM 1407 N N . SER A 1 184 ? -16.581 -8.721 3.203 1.00 73.56 184 SER A N 1
ATOM 1408 C CA . SER A 1 184 ? -16.916 -8.761 1.774 1.00 73.56 184 SER A CA 1
ATOM 1409 C C . SER A 1 184 ? -17.344 -10.149 1.272 1.00 73.56 184 SER A C 1
ATOM 1411 O O . SER A 1 184 ? -17.833 -10.266 0.154 1.00 73.56 184 SER A O 1
ATOM 1413 N N . SER A 1 185 ? -17.147 -11.201 2.075 1.00 62.66 185 SER A N 1
ATOM 1414 C CA . SER A 1 185 ? -17.452 -12.596 1.716 1.00 62.66 185 SER A CA 1
ATOM 1415 C C . SER A 1 185 ? -18.711 -13.155 2.391 1.00 62.66 185 SER A C 1
ATOM 1417 O O . SER A 1 185 ? -19.122 -14.265 2.058 1.00 62.66 185 SER A O 1
ATOM 1419 N N . SER A 1 186 ? -19.369 -12.383 3.264 1.00 49.78 186 SER A N 1
ATOM 1420 C CA . SER A 1 186 ? -20.723 -12.694 3.731 1.00 49.78 186 SER A CA 1
ATOM 1421 C C . SER A 1 186 ? -21.752 -12.168 2.725 1.00 49.78 186 SER A C 1
ATOM 1423 O O . SER A 1 186 ? -21.875 -10.949 2.586 1.00 49.78 186 SER A O 1
ATOM 1425 N N . PRO A 1 187 ? -22.510 -13.033 2.026 1.00 42.78 187 PRO A N 1
ATOM 1426 C CA . PRO A 1 187 ? -23.670 -12.574 1.279 1.00 42.78 187 PRO A CA 1
ATOM 1427 C C . PRO A 1 187 ? -24.686 -12.005 2.275 1.00 42.78 187 PRO A C 1
ATOM 1429 O O . PRO A 1 187 ? -24.884 -12.568 3.353 1.00 42.78 187 PRO A O 1
ATOM 1432 N N . ALA A 1 188 ? -25.302 -10.876 1.932 1.00 37.22 188 ALA A N 1
ATOM 1433 C CA . ALA A 1 188 ? -26.445 -10.369 2.678 1.00 37.22 188 ALA A CA 1
ATOM 1434 C C . ALA A 1 188 ? -27.529 -11.463 2.707 1.00 37.22 188 ALA A C 1
ATOM 1436 O O . ALA A 1 188 ? -28.013 -11.868 1.651 1.00 37.22 188 ALA A O 1
ATOM 1437 N N . THR A 1 189 ? -27.830 -11.986 3.897 1.00 32.78 189 THR A N 1
ATOM 1438 C CA . THR A 1 189 ? -29.026 -12.807 4.165 1.00 32.78 189 THR A CA 1
ATOM 1439 C C . THR A 1 189 ? -30.290 -11.981 4.057 1.00 32.78 189 THR A C 1
ATOM 1441 O O . THR A 1 189 ? -30.266 -10.837 4.569 1.00 32.78 189 THR A O 1
#

Foldseek 3Di:
DLVLLVLQVVLVPADDDWDWDDWADDPDPQKIFTWTADPRQRWIATDIGGNNPDDTCNHPHIDGDVVSVVVSLLVLLCLLVVCCVLQPLVLVDLLLAPPCHSVNSVCSSVVVDGQDPSNSLSSSLVSLLVVLCVVPDGSVRSNVQQQAQDVLLVRGGVSRLSYRDDDCVDPSSVSSNVVSNVSSPDDDD

Radius of gyration: 21.7 Å; chains: 1; bounding box: 62×37×58 Å